Protein 1ZNW (pdb70)

CATH classification: 3.40.50.300 (+1 more: 3.30.63.10)

Secondary structure (DSSP, 8-state):
---EEEEE-STTSSHHHHHHHHHHHSTT-EE---EESSPPPTT--BTTTBEE--HHHHHHHHHTT-EEEEEEEGGGTEEEEEEHHHHHHHHHHT--EEEE--HHHHHHHHHH-TTSEEEEEE-S-HHHHHHHHHTTS-S-HHHHHHHHHHHHHHHHGGGGSSEEEE-SSHHHHHHHHHHHH-

Structure (mmCIF, N/CA/C/O backbone):
data_1ZNW
#
_entry.id   1ZNW
#
_cell.length_a   112.040
_cell.length_b   112.040
_cell.length_c   112.040
_cell.angle_alpha   90.00
_cell.angle_beta   90.00
_cell.angle_gamma   90.00
#
_symmetry.space_group_name_H-M   'I 2 3'
#
loop_
_entity.id
_entity.type
_entity.pdbx_description
1 polymer 'Guanylate kinase'
2 water water
#
loop_
_atom_site.group_PDB
_atom_site.id
_atom_site.type_symbol
_atom_site.label_atom_id
_atom_site.label_alt_id
_atom_site.label_comp_id
_atom_site.label_asym_id
_atom_site.label_entity_id
_atom_site.label_seq_id
_atom_site.pdbx_PDB_ins_code
_atom_site.Cartn_x
_atom_site.Cartn_y
_atom_site.Cartn_z
_atom_site.occupancy
_atom_site.B_iso_or_equiv
_atom_site.auth_seq_id
_atom_site.auth_comp_id
_atom_site.auth_asym_id
_atom_site.auth_atom_id
_atom_site.pdbx_PDB_model_num
ATOM 1 N N . VAL A 1 19 ? 15.651 -16.006 43.682 1.00 31.32 20 VAL A N 1
ATOM 2 C CA . VAL A 1 19 ? 15.679 -15.008 42.561 1.00 32.08 20 VAL A CA 1
ATOM 3 C C . VAL A 1 19 ? 15.940 -13.584 43.073 1.00 31.49 20 VAL A C 1
ATOM 4 O O . VAL A 1 19 ? 15.250 -13.114 43.984 1.00 31.54 20 VAL A O 1
ATOM 8 N N . GLY A 1 20 ? 16.940 -12.916 42.491 1.00 30.31 21 GLY A N 1
ATOM 9 C CA . GLY A 1 20 ? 17.302 -11.565 42.918 1.00 29.48 21 GLY A CA 1
ATOM 10 C C . GLY A 1 20 ? 16.313 -10.513 42.438 1.00 28.90 21 GLY A C 1
ATOM 11 O O . GLY A 1 20 ? 15.777 -10.610 41.329 1.00 28.92 21 GLY A O 1
ATOM 12 N N . ARG A 1 21 ? 16.046 -9.520 43.287 1.00 28.02 22 ARG A N 1
ATOM 13 C CA . ARG A 1 21 ? 15.238 -8.370 42.889 1.00 27.24 22 ARG A CA 1
ATOM 14 C C . ARG A 1 21 ? 16.055 -7.438 42.021 1.00 24.91 22 ARG A C 1
ATOM 15 O O . ARG A 1 21 ? 17.267 -7.318 42.191 1.00 23.74 22 ARG A O 1
ATOM 23 N N . VAL A 1 22 ? 15.360 -6.802 41.085 1.00 23.40 23 VAL A N 1
ATOM 24 C CA . VAL A 1 22 ? 15.925 -5.783 40.222 1.00 23.01 23 VAL A CA 1
ATOM 25 C C . VAL A 1 22 ? 15.206 -4.489 40.599 1.00 23.16 23 VAL A C 1
ATOM 26 O O . VAL A 1 22 ? 13.967 -4.418 40.586 1.00 21.77 23 VAL A O 1
ATOM 30 N N . VAL A 1 23 ? 16.022 -3.518 40.983 1.00 22.04 24 VAL A N 1
ATOM 31 C CA . VAL A 1 23 ? 15.585 -2.213 41.390 1.00 21.35 24 VAL A CA 1
ATOM 32 C C . VAL A 1 23 ? 16.193 -1.208 40.429 1.00 20.58 24 VAL A C 1
ATOM 33 O O . VAL A 1 23 ? 17.400 -1.228 40.178 1.00 21.38 24 VAL A O 1
ATOM 37 N N . VAL A 1 24 ? 15.327 -0.385 39.864 1.00 20.33 25 VAL A N 1
ATOM 38 C CA . VAL A 1 24 ? 15.693 0.745 39.005 1.00 21.66 25 VAL A CA 1
ATOM 39 C C . VAL A 1 24 ? 15.550 2.049 39.789 1.00 21.48 25 VAL A C 1
ATOM 40 O O . VAL A 1 24 ? 14.448 2.447 40.130 1.00 22.87 25 VAL A O 1
ATOM 44 N N . LEU A 1 25 ? 16.668 2.695 40.060 1.00 21.75 26 LEU A N 1
ATOM 45 C CA . LEU A 1 25 ? 16.724 3.929 40.836 1.00 21.37 26 LEU A CA 1
ATOM 46 C C . LEU A 1 25 ? 16.826 5.144 39.925 1.00 20.89 26 LEU A C 1
ATOM 47 O O . LEU A 1 25 ? 17.744 5.238 39.130 1.00 20.28 26 LEU A O 1
ATOM 52 N N . SER A 1 26 ? 15.891 6.080 40.069 1.00 19.85 27 SER A N 1
ATOM 53 C CA . SER A 1 26 ? 15.947 7.330 39.328 1.00 20.40 27 SER A CA 1
ATOM 54 C C . SER A 1 26 ? 15.393 8.451 40.196 1.00 19.89 27 SER A C 1
ATOM 55 O O . SER A 1 26 ? 15.174 8.256 41.385 1.00 20.40 27 SER A O 1
ATOM 58 N N . GLY A 1 27 ? 15.216 9.626 39.613 1.00 20.68 28 GLY A N 1
ATOM 59 C CA . GLY A 1 27 ? 14.795 10.795 40.367 1.00 21.43 28 GLY A CA 1
ATOM 60 C C . GLY A 1 27 ? 15.141 12.054 39.593 1.00 22.85 28 GLY A C 1
ATOM 61 O O . GLY A 1 27 ? 15.617 11.967 38.460 1.00 21.77 28 GLY A O 1
ATOM 62 N N . PRO A 1 28 ? 14.896 13.240 40.190 1.00 23.85 29 PRO A N 1
ATOM 63 C CA . PRO A 1 28 ? 15.257 14.488 39.525 1.00 24.84 29 PRO A CA 1
ATOM 64 C C . PRO A 1 28 ? 16.751 14.539 39.242 1.00 26.79 29 PRO A C 1
ATOM 65 O O . PRO A 1 28 ? 17.524 14.019 40.036 1.00 26.60 29 PRO A O 1
ATOM 69 N N . SER A 1 29 ? 17.158 15.131 38.118 1.00 29.08 30 SER A N 1
ATOM 70 C CA . SER A 1 29 ? 18.567 15.456 37.924 1.00 31.83 30 SER A CA 1
ATOM 71 C C . SER A 1 29 ? 18.990 16.201 39.200 1.00 33.41 30 SER A C 1
ATOM 72 O O . SER A 1 29 ? 18.377 17.207 39.565 1.00 34.30 30 SER A O 1
ATOM 75 N N . ALA A 1 30 ? 19.967 15.640 39.925 1.00 34.15 31 ALA A N 1
ATOM 76 C CA . ALA A 1 30 ? 20.620 16.298 41.066 1.00 34.74 31 ALA A CA 1
ATOM 77 C C . ALA A 1 30 ? 19.782 16.371 42.357 1.00 35.32 31 ALA A C 1
ATOM 78 O O . ALA A 1 30 ? 19.725 17.401 43.019 1.00 35.44 31 ALA A O 1
ATOM 80 N N . VAL A 1 31 ? 19.154 15.257 42.715 1.00 36.18 32 VAL A N 1
ATOM 81 C CA . VAL A 1 31 ? 18.516 15.135 44.033 1.00 36.95 32 VAL A CA 1
ATOM 82 C C . VAL A 1 31 ? 19.423 14.401 45.064 1.00 38.09 32 VAL A C 1
ATOM 83 O O . VAL A 1 31 ? 19.174 14.447 46.297 1.00 38.77 32 VAL A O 1
ATOM 87 N N . GLY A 1 32 ? 20.479 13.749 44.563 1.00 38.86 33 GLY A N 1
ATOM 88 C CA . GLY A 1 32 ? 21.469 13.088 45.438 1.00 39.51 33 GLY A CA 1
ATOM 89 C C . GLY A 1 32 ? 21.609 11.593 45.258 1.00 39.80 33 GLY A C 1
ATOM 90 O O . GLY A 1 32 ? 21.761 10.855 46.240 1.00 39.66 33 GLY A O 1
ATOM 91 N N . LYS A 1 33 ? 21.614 11.142 44.005 1.00 40.69 34 LYS A N 1
ATOM 92 C CA . LYS A 1 33 ? 21.584 9.688 43.699 1.00 40.57 34 LYS A CA 1
ATOM 93 C C . LYS A 1 33 ? 22.902 8.912 43.861 1.00 40.44 34 LYS A C 1
ATOM 94 O O . LYS A 1 33 ? 22.890 7.756 44.288 1.00 40.69 34 LYS A O 1
ATOM 100 N N . SER A 1 34 ? 24.032 9.538 43.544 1.00 39.54 35 SER A N 1
ATOM 101 C CA . SER A 1 34 ? 25.336 8.830 43.497 1.00 38.58 35 SER A CA 1
ATOM 102 C C . SER A 1 34 ? 26.001 8.475 44.858 1.00 37.39 35 SER A C 1
ATOM 103 O O . SER A 1 34 ? 26.717 7.467 44.956 1.00 37.00 35 SER A O 1
ATOM 106 N N . THR A 1 35 ? 25.805 9.313 45.879 1.00 35.63 36 THR A N 1
ATOM 107 C CA . THR A 1 35 ? 26.248 8.984 47.231 1.00 34.32 36 THR A CA 1
ATOM 108 C C . THR A 1 35 ? 25.407 7.830 47.795 1.00 32.66 36 THR A C 1
ATOM 109 O O . THR A 1 35 ? 25.922 6.968 48.495 1.00 31.75 36 THR A O 1
ATOM 113 N N . VAL A 1 36 ? 24.118 7.838 47.451 1.00 30.86 37 VAL A N 1
ATOM 114 C CA . VAL A 1 36 ? 23.171 6.787 47.792 1.00 29.51 37 VAL A CA 1
ATOM 115 C C . VAL A 1 36 ? 23.606 5.461 47.152 1.00 28.88 37 VAL A C 1
ATOM 116 O O . VAL A 1 36 ? 23.633 4.425 47.827 1.00 27.14 37 VAL A O 1
ATOM 120 N N . VAL A 1 37 ? 23.980 5.502 45.872 1.00 27.99 38 VAL A N 1
ATOM 121 C CA . VAL A 1 37 ? 24.474 4.304 45.182 1.00 27.72 38 VAL A CA 1
ATOM 122 C C . VAL A 1 37 ? 25.705 3.725 45.877 1.00 27.70 38 VAL A C 1
ATOM 123 O O . VAL A 1 37 ? 25.826 2.511 46.021 1.00 26.98 38 VAL A O 1
ATOM 127 N N . ARG A 1 38 ? 26.611 4.607 46.296 1.00 27.21 39 ARG A N 1
ATOM 128 C CA . ARG A 1 38 ? 27.824 4.187 46.939 1.00 27.59 39 ARG A CA 1
ATOM 129 C C . ARG A 1 38 ? 27.488 3.492 48.265 1.00 26.55 39 ARG A C 1
ATOM 130 O O . ARG A 1 38 ? 28.061 2.447 48.567 1.00 25.66 39 ARG A O 1
ATOM 138 N N . CYS A 1 39 ? 26.555 4.074 49.030 1.00 25.71 40 CYS A N 1
ATOM 139 C CA . CYS A 1 39 ? 26.112 3.488 50.298 1.00 25.53 40 CYS A CA 1
ATOM 140 C C . CYS A 1 39 ? 25.527 2.090 50.077 1.00 23.63 40 CYS A C 1
ATOM 141 O O . CYS A 1 39 ? 25.768 1.172 50.867 1.00 21.05 40 CYS A O 1
ATOM 144 N N . LEU A 1 40 ? 24.731 1.946 49.020 1.00 22.35 41 LEU A N 1
ATOM 145 C CA . LEU A 1 40 ? 24.079 0.677 48.747 1.00 21.91 41 LEU A CA 1
ATOM 146 C C . LEU A 1 40 ? 25.075 -0.419 48.424 1.00 22.57 41 LEU A C 1
ATOM 147 O O . LEU A 1 40 ? 24.913 -1.564 48.846 1.00 21.80 41 LEU A O 1
ATOM 152 N N . ARG A 1 41 ? 26.122 -0.053 47.686 1.00 22.91 42 ARG A N 1
ATOM 153 C CA . ARG A 1 41 ? 27.118 -1.028 47.265 1.00 23.84 42 ARG A CA 1
ATOM 154 C C . ARG A 1 41 ? 27.979 -1.452 48.443 1.00 23.61 42 ARG A C 1
ATOM 155 O O . ARG A 1 41 ? 28.485 -2.554 48.470 1.00 22.87 42 ARG A O 1
ATOM 163 N N . GLU A 1 42 ? 28.099 -0.586 49.444 1.00 24.40 43 GLU A N 1
ATOM 164 C CA . GLU A 1 42 ? 28.814 -0.943 50.660 1.00 25.15 43 GLU A CA 1
ATOM 165 C C . GLU A 1 42 ? 27.978 -1.803 51.600 1.00 24.46 43 GLU A C 1
ATOM 166 O O . GLU A 1 42 ? 28.514 -2.608 52.340 1.00 25.33 43 GLU A O 1
ATOM 172 N N . ARG A 1 43 ? 26.672 -1.605 51.597 1.00 24.03 44 ARG A N 1
ATOM 173 C CA . ARG A 1 43 ? 25.780 -2.280 52.553 1.00 23.99 44 ARG A CA 1
ATOM 174 C C . ARG A 1 43 ? 25.426 -3.737 52.110 1.00 23.05 44 ARG A C 1
ATOM 175 O O . ARG A 1 43 ? 25.230 -4.635 52.936 1.00 21.94 44 ARG A O 1
ATOM 183 N N . ILE A 1 44 ? 25.354 -3.944 50.798 1.00 22.09 45 ILE A N 1
ATOM 184 C CA . ILE A 1 44 ? 25.029 -5.251 50.205 1.00 21.80 45 ILE A CA 1
ATOM 185 C C . ILE A 1 44 ? 26.275 -5.745 49.462 1.00 21.96 45 ILE A C 1
ATOM 186 O O . ILE A 1 44 ? 26.562 -5.256 48.367 1.00 20.72 45 ILE A O 1
ATOM 191 N N . PRO A 1 45 ? 27.034 -6.688 50.076 1.00 23.07 46 PRO A N 1
ATOM 192 C CA . PRO A 1 45 ? 28.371 -7.063 49.564 1.00 23.33 46 PRO A CA 1
ATOM 193 C C . PRO A 1 45 ? 28.394 -7.585 48.117 1.00 22.93 46 PRO A C 1
ATOM 194 O O . PRO A 1 45 ? 29.342 -7.327 47.366 1.00 22.74 46 PRO A O 1
ATOM 198 N N . ASN A 1 46 ? 27.330 -8.262 47.717 1.00 22.21 47 ASN A N 1
ATOM 199 C CA . ASN A 1 46 ? 27.256 -8.801 46.379 1.00 21.65 47 ASN A CA 1
ATOM 200 C C . ASN A 1 46 ? 26.233 -8.122 45.477 1.00 20.87 47 ASN A C 1
ATOM 201 O O . ASN A 1 46 ? 25.791 -8.722 44.502 1.00 21.52 47 ASN A O 1
ATOM 206 N N . LEU A 1 47 ? 25.862 -6.873 45.773 1.00 19.69 48 LEU A N 1
ATOM 207 C CA . LEU A 1 47 ? 24.949 -6.125 44.909 1.00 19.28 48 LEU A CA 1
ATOM 208 C C . LEU A 1 47 ? 25.568 -6.010 43.526 1.00 19.55 48 LEU A C 1
ATOM 209 O O . LEU A 1 47 ? 26.732 -5.618 43.419 1.00 19.44 48 LEU A O 1
ATOM 214 N N . HIS A 1 48 ? 24.833 -6.403 42.486 1.00 19.64 49 HIS A N 1
ATOM 215 C CA . HIS A 1 48 ? 25.293 -6.193 41.132 1.00 19.42 49 HIS A CA 1
ATOM 216 C C . HIS A 1 48 ? 24.750 -4.862 40.600 1.00 20.09 49 HIS A C 1
ATOM 217 O O . HIS A 1 48 ? 23.557 -4.725 40.356 1.00 19.67 49 HIS A O 1
ATOM 224 N N . PHE A 1 49 ? 25.658 -3.910 40.411 1.00 21.08 50 PHE A N 1
ATOM 225 C CA . PHE A 1 49 ? 25.349 -2.633 39.836 1.00 22.29 50 PHE A CA 1
ATOM 226 C C . PHE A 1 49 ? 25.451 -2.826 38.333 1.00 21.78 50 PHE A C 1
ATOM 227 O O . PHE A 1 49 ? 26.495 -3.212 37.814 1.00 21.70 50 PHE A O 1
ATOM 235 N N . SER A 1 50 ? 24.335 -2.630 37.654 1.00 21.41 51 SER A N 1
ATOM 236 C CA . SER A 1 50 ? 24.256 -2.808 36.204 1.00 22.23 51 SER A CA 1
ATOM 237 C C . SER A 1 50 ? 25.380 -2.036 35.498 1.00 22.01 51 SER A C 1
ATOM 238 O O . SER A 1 50 ? 25.597 -0.879 35.786 1.00 22.21 51 SER A O 1
ATOM 241 N N . VAL A 1 51 ? 26.080 -2.714 34.597 1.00 22.39 52 VAL A N 1
ATOM 242 C CA . VAL A 1 51 ? 27.190 -2.161 33.849 1.00 23.45 52 VAL A CA 1
ATOM 243 C C . VAL A 1 51 ? 26.644 -1.846 32.440 1.00 24.15 52 VAL A C 1
ATOM 244 O O . VAL A 1 51 ? 26.340 -2.756 31.655 1.00 23.67 52 VAL A O 1
ATOM 248 N N . SER A 1 52 ? 26.477 -0.558 32.158 1.00 23.92 53 SER A N 1
ATOM 249 C CA . SER A 1 52 ? 25.981 -0.082 30.865 1.00 24.74 53 SER A CA 1
ATOM 250 C C . SER A 1 52 ? 26.880 -0.413 29.671 1.00 25.11 53 SER A C 1
ATOM 251 O O . SER A 1 52 ? 28.114 -0.355 29.780 1.00 25.28 53 SER A O 1
ATOM 254 N N . ALA A 1 53 ? 26.256 -0.761 28.542 1.00 24.11 54 ALA A N 1
ATOM 255 C CA . ALA A 1 53 ? 26.936 -0.762 27.250 1.00 24.22 54 ALA A CA 1
ATOM 256 C C . ALA A 1 53 ? 27.105 0.676 26.788 1.00 23.71 54 ALA A C 1
ATOM 257 O O . ALA A 1 53 ? 26.270 1.516 27.048 1.00 23.12 54 ALA A O 1
ATOM 259 N N . THR A 1 54 ? 28.216 0.948 26.118 1.00 23.52 55 THR A N 1
ATOM 260 C CA . THR A 1 54 ? 28.426 2.239 25.524 1.00 23.21 55 THR A CA 1
ATOM 261 C C . THR A 1 54 ? 29.209 2.093 24.219 1.00 22.02 55 THR A C 1
ATOM 262 O O . THR A 1 54 ? 29.931 1.122 24.031 1.00 22.03 55 THR A O 1
ATOM 266 N N . THR A 1 55 ? 29.038 3.042 23.308 1.00 22.07 56 THR A N 1
ATOM 267 C CA . THR A 1 55 ? 29.796 3.004 22.068 1.00 21.79 56 THR A CA 1
ATOM 268 C C . THR A 1 55 ? 30.930 4.018 22.087 1.00 21.25 56 THR A C 1
ATOM 269 O O . THR A 1 55 ? 31.632 4.139 21.106 1.00 20.33 56 THR A O 1
ATOM 273 N N . ARG A 1 56 ? 31.107 4.755 23.180 1.00 20.86 57 ARG A N 1
ATOM 274 C CA . ARG A 1 56 ? 32.282 5.626 23.261 1.00 22.41 57 ARG A CA 1
ATOM 275 C C . ARG A 1 56 ? 33.513 4.739 23.518 1.00 22.03 57 ARG A C 1
ATOM 276 O O . ARG A 1 56 ? 33.354 3.567 23.878 1.00 21.79 57 ARG A O 1
ATOM 284 N N . ALA A 1 57 ? 34.719 5.280 23.296 1.00 21.73 58 ALA A N 1
ATOM 285 C CA . ALA A 1 57 ? 35.967 4.554 23.599 1.00 21.32 58 ALA A CA 1
ATOM 286 C C . ALA A 1 57 ? 36.260 4.578 25.098 1.00 21.41 58 ALA A C 1
ATOM 287 O O . ALA A 1 57 ? 35.831 5.502 25.789 1.00 20.81 58 ALA A O 1
ATOM 289 N N . PRO A 1 58 ? 36.965 3.545 25.627 1.00 22.31 59 PRO A N 1
ATOM 290 C CA . PRO A 1 58 ? 37.349 3.603 27.039 1.00 22.49 59 PRO A CA 1
ATOM 291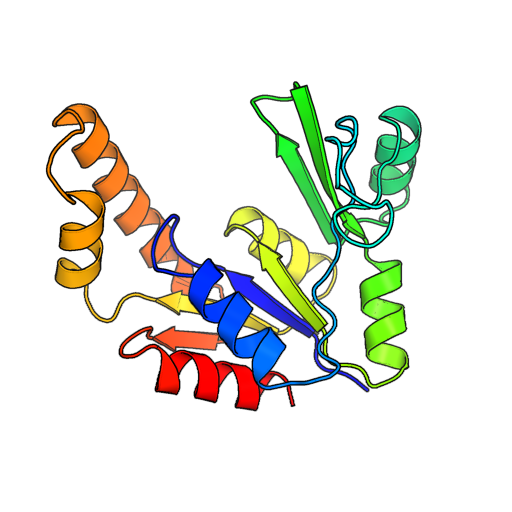 C C . PRO A 1 58 ? 38.336 4.713 27.383 1.00 23.29 59 PRO A C 1
ATOM 292 O O . PRO A 1 58 ? 39.219 5.050 26.582 1.00 22.49 59 PRO A O 1
ATOM 296 N N . ARG A 1 59 ? 38.144 5.305 28.561 1.00 22.98 60 ARG A N 1
ATOM 297 C CA . ARG A 1 59 ? 39.156 6.161 29.165 1.00 23.67 60 ARG A CA 1
ATOM 298 C C . ARG A 1 59 ? 40.207 5.234 29.835 1.00 23.35 60 ARG A C 1
ATOM 299 O O . ARG A 1 59 ? 39.886 4.114 30.238 1.00 23.12 60 ARG A O 1
ATOM 307 N N . PRO A 1 60 ? 41.469 5.677 29.920 1.00 22.89 61 PRO A N 1
ATOM 308 C CA . PRO A 1 60 ? 42.442 4.938 30.730 1.00 23.19 61 PRO A CA 1
ATOM 309 C C . PRO A 1 60 ? 41.947 4.680 32.152 1.00 23.78 61 PRO A C 1
ATOM 310 O O . PRO A 1 60 ? 41.340 5.558 32.768 1.00 24.24 61 PRO A O 1
ATOM 314 N N . GLY A 1 61 ? 42.178 3.474 32.659 1.00 23.61 62 GLY A N 1
ATOM 315 C CA . GLY A 1 61 ? 41.611 3.095 33.954 1.00 24.32 62 GLY A CA 1
ATOM 316 C C . GLY A 1 61 ? 40.230 2.446 33.920 1.00 24.41 62 GLY A C 1
ATOM 317 O O . GLY A 1 61 ? 39.815 1.846 34.909 1.00 24.49 62 GLY A O 1
ATOM 318 N N . GLU A 1 62 ? 39.494 2.574 32.815 1.00 23.73 63 GLU A N 1
ATOM 319 C CA . GLU A 1 62 ? 38.205 1.898 32.712 1.00 23.82 63 GLU A CA 1
ATOM 320 C C . GLU A 1 62 ? 38.468 0.472 32.249 1.00 23.85 63 GLU A C 1
ATOM 321 O O . GLU A 1 62 ? 39.402 0.207 31.468 1.00 22.87 63 GLU A O 1
ATOM 327 N N . VAL A 1 63 ? 37.684 -0.452 32.792 1.00 22.40 64 VAL A N 1
ATOM 328 C CA . VAL A 1 63 ? 37.862 -1.852 32.518 1.00 22.45 64 VAL A CA 1
ATOM 329 C C . VAL A 1 63 ? 36.568 -2.344 31.871 1.00 23.02 64 VAL A C 1
ATOM 330 O O . VAL A 1 63 ? 35.464 -2.099 32.397 1.00 23.02 64 VAL A O 1
ATOM 334 N N . ASP A 1 64 ? 36.708 -2.969 30.701 1.00 23.03 65 ASP A N 1
ATOM 335 C CA . ASP A 1 64 ? 35.578 -3.546 29.964 1.00 23.61 65 ASP A CA 1
ATOM 336 C C . ASP A 1 64 ? 34.888 -4.628 30.820 1.00 22.90 65 ASP A C 1
ATOM 337 O O . ASP A 1 64 ? 35.539 -5.545 31.310 1.00 21.97 65 ASP A O 1
ATOM 342 N N . GLY A 1 65 ? 33.577 -4.494 31.015 1.00 22.59 66 GLY A N 1
ATOM 343 C CA . GLY A 1 65 ? 32.818 -5.439 31.831 1.00 22.88 66 GLY A CA 1
ATOM 344 C C . GLY A 1 65 ? 32.652 -4.986 33.269 1.00 22.30 66 GLY A C 1
ATOM 345 O O . GLY A 1 65 ? 31.878 -5.573 34.010 1.00 22.38 66 GLY A O 1
ATOM 346 N N . VAL A 1 66 ? 33.332 -3.903 33.638 1.00 21.87 67 VAL A N 1
ATOM 347 C CA . VAL A 1 66 ? 33.322 -3.379 35.012 1.00 22.29 67 VAL A CA 1
ATOM 348 C C . VAL A 1 66 ? 32.785 -1.960 34.992 1.00 22.59 67 VAL A C 1
ATOM 349 O O . VAL A 1 66 ? 31.742 -1.671 35.588 1.00 22.65 67 VAL A O 1
ATOM 353 N N . ASP A 1 67 ? 33.456 -1.073 34.248 1.00 22.09 68 ASP A N 1
ATOM 354 C CA . ASP A 1 67 ? 32.986 0.289 34.126 1.00 22.25 68 ASP A CA 1
ATOM 355 C C . ASP A 1 67 ? 31.884 0.396 33.078 1.00 21.72 68 ASP A C 1
ATOM 356 O O . ASP A 1 67 ? 30.844 0.982 33.337 1.00 21.72 68 ASP A O 1
ATOM 361 N N . TYR A 1 68 ? 32.125 -0.167 31.901 1.00 21.55 69 TYR A N 1
ATOM 362 C CA . TYR A 1 68 ? 31.133 -0.234 30.834 1.00 22.10 69 TYR A CA 1
ATOM 363 C C . TYR A 1 68 ? 31.373 -1.521 30.060 1.00 22.02 69 TYR A C 1
ATOM 364 O O . TYR A 1 68 ? 32.423 -2.156 30.205 1.00 21.21 69 TYR A O 1
ATOM 373 N N . HIS A 1 69 ? 30.388 -1.925 29.262 1.00 21.19 70 HIS A N 1
ATOM 374 C CA . HIS A 1 69 ? 30.667 -2.870 28.192 1.00 21.72 70 HIS A CA 1
ATOM 375 C C . HIS A 1 69 ? 30.917 -2.012 26.955 1.00 21.63 70 HIS A C 1
ATOM 376 O O . HIS A 1 69 ? 30.011 -1.369 26.459 1.00 21.24 70 HIS A O 1
ATOM 383 N N . PHE A 1 70 ? 32.157 -1.996 26.489 1.00 22.18 71 PHE A N 1
ATOM 384 C CA . PHE A 1 70 ? 32.546 -1.207 25.337 1.00 23.50 71 PHE A CA 1
ATOM 385 C C . PHE A 1 70 ? 32.266 -1.948 24.024 1.00 24.33 71 PHE A C 1
ATOM 386 O O . PHE A 1 70 ? 32.941 -2.929 23.670 1.00 24.55 71 PHE A O 1
ATOM 394 N N . ILE A 1 71 ? 31.252 -1.479 23.309 1.00 24.66 72 ILE A N 1
ATOM 395 C CA . ILE A 1 71 ? 30.937 -2.082 22.025 1.00 25.94 72 ILE A CA 1
ATOM 396 C C . ILE A 1 71 ? 30.984 -1.057 20.874 1.00 25.50 72 ILE A C 1
ATOM 397 O O . ILE A 1 71 ? 31.007 0.148 21.087 1.00 24.98 72 ILE A O 1
ATOM 402 N N . ASP A 1 72 ? 31.047 -1.537 19.650 1.00 25.84 73 ASP A N 1
ATOM 403 C CA . ASP A 1 72 ? 31.129 -0.619 18.527 1.00 25.90 73 ASP A CA 1
ATOM 404 C C . ASP A 1 72 ? 29.707 -0.257 18.075 1.00 25.45 73 ASP A C 1
ATOM 405 O O . ASP A 1 72 ? 28.751 -0.990 18.406 1.00 24.36 73 ASP A O 1
ATOM 410 N N . PRO A 1 73 ? 29.548 0.891 17.374 1.00 25.15 74 PRO A N 1
ATOM 411 C CA . PRO A 1 73 ? 28.223 1.376 16.965 1.00 24.97 74 PRO A CA 1
ATOM 412 C C . PRO A 1 73 ? 27.374 0.370 16.171 1.00 24.87 74 PRO A C 1
ATOM 413 O O . PRO A 1 73 ? 26.160 0.333 16.347 1.00 24.04 74 PRO A O 1
ATOM 417 N N . THR A 1 74 ? 28.010 -0.415 15.296 1.00 25.10 75 THR A N 1
ATOM 418 C CA . THR A 1 74 ? 27.295 -1.410 14.489 1.00 25.06 75 THR A CA 1
ATOM 419 C C . THR A 1 74 ? 26.700 -2.504 15.388 1.00 24.85 75 THR A C 1
ATOM 420 O O . THR A 1 74 ? 25.514 -2.831 15.269 1.00 24.36 75 THR A O 1
ATOM 424 N N . ARG A 1 75 ? 27.518 -3.046 16.292 1.00 24.33 76 ARG A N 1
ATOM 425 C CA . ARG A 1 75 ? 27.060 -4.054 17.248 1.00 24.38 76 ARG A CA 1
ATOM 426 C C . ARG A 1 75 ? 25.974 -3.493 18.160 1.00 23.67 76 ARG A C 1
ATOM 427 O O . ARG A 1 75 ? 25.031 -4.206 18.487 1.00 23.58 76 ARG A O 1
ATOM 435 N N . PHE A 1 76 ? 26.103 -2.223 18.557 1.00 22.20 77 PHE A N 1
ATOM 436 C CA . PHE A 1 76 ? 25.095 -1.565 19.415 1.00 21.84 77 PHE A CA 1
ATOM 437 C C . PHE A 1 76 ? 23.759 -1.487 18.673 1.00 21.10 77 PHE A C 1
ATOM 438 O O . PHE A 1 76 ? 22.718 -1.740 19.259 1.00 19.45 77 PHE A O 1
ATOM 446 N N . GLN A 1 77 ? 23.809 -1.156 17.374 1.00 21.30 78 GLN A N 1
ATOM 447 C CA . GLN A 1 77 ? 22.604 -1.166 16.538 1.00 22.09 78 GLN A CA 1
ATOM 448 C C . GLN A 1 77 ? 22.001 -2.567 16.421 1.00 22.18 78 GLN A C 1
ATOM 449 O O . GLN A 1 77 ? 20.778 -2.708 16.511 1.00 22.43 78 GLN A O 1
ATOM 455 N N . GLN A 1 78 ? 22.841 -3.592 16.246 1.00 22.26 79 GLN A N 1
ATOM 456 C CA . GLN A 1 78 ? 22.335 -4.975 16.275 1.00 23.59 79 GLN A CA 1
ATOM 457 C C . GLN A 1 78 ? 21.566 -5.226 17.575 1.00 22.75 79 GLN A C 1
ATOM 458 O O . GLN A 1 78 ? 20.465 -5.737 17.552 1.00 22.97 79 GLN A O 1
ATOM 464 N N . LEU A 1 79 ? 22.138 -4.835 18.707 1.00 23.68 80 LEU A N 1
ATOM 465 C CA . LEU A 1 79 ? 21.481 -5.062 20.007 1.00 23.71 80 LEU A CA 1
ATOM 466 C C . LEU A 1 79 ? 20.123 -4.343 20.136 1.00 23.25 80 LEU A C 1
ATOM 467 O O . LEU A 1 79 ? 19.152 -4.928 20.612 1.00 22.80 80 LEU A O 1
ATOM 472 N N . ILE A 1 80 ? 20.052 -3.091 19.689 1.00 23.39 81 ILE A N 1
ATOM 473 C CA . ILE A 1 80 ? 18.764 -2.367 19.624 1.00 23.45 81 ILE A CA 1
ATOM 474 C C . ILE A 1 80 ? 17.719 -3.197 18.864 1.00 23.76 81 ILE A C 1
ATOM 475 O O . ILE A 1 80 ? 16.622 -3.440 19.381 1.00 23.40 81 ILE A O 1
ATOM 480 N N . ASP A 1 81 ? 18.087 -3.632 17.658 1.00 23.57 82 ASP A N 1
ATOM 481 C CA . ASP A 1 81 ? 17.190 -4.322 16.746 1.00 24.35 82 ASP A CA 1
ATOM 482 C C . ASP A 1 81 ? 16.760 -5.692 17.260 1.00 24.03 82 ASP A C 1
ATOM 483 O O . ASP A 1 81 ? 15.659 -6.126 16.968 1.00 23.57 82 ASP A O 1
ATOM 488 N N . GLN A 1 82 ? 17.616 -6.359 18.043 1.00 23.84 83 GLN A N 1
ATOM 489 C CA . GLN A 1 82 ? 17.271 -7.674 18.608 1.00 23.86 83 GLN A CA 1
ATOM 490 C C . GLN A 1 82 ? 16.534 -7.615 19.946 1.00 23.14 83 GLN A C 1
ATOM 491 O O . GLN A 1 82 ? 16.255 -8.658 20.561 1.00 22.71 83 GLN A O 1
ATOM 497 N N . GLY A 1 83 ? 16.212 -6.401 20.378 1.00 22.21 84 GLY A N 1
ATOM 498 C CA . GLY A 1 83 ? 15.585 -6.165 21.675 1.00 22.17 84 GLY A CA 1
ATOM 499 C C . GLY A 1 83 ? 16.427 -6.572 22.884 1.00 21.17 84 GLY A C 1
ATOM 500 O O . GLY A 1 83 ? 15.888 -7.082 23.863 1.00 20.57 84 GLY A O 1
ATOM 501 N N . GLU A 1 84 ? 17.744 -6.360 22.817 1.00 20.95 85 GLU A N 1
ATOM 502 C CA . GLU A 1 84 ? 18.641 -6.794 23.889 1.00 20.74 85 GLU A CA 1
ATOM 503 C C . GLU A 1 84 ? 18.987 -5.680 24.889 1.00 20.45 85 GLU A C 1
ATOM 504 O O . GLU A 1 84 ? 19.756 -5.893 25.824 1.00 19.11 85 GLU A O 1
ATOM 510 N N . LEU A 1 85 ? 18.414 -4.500 24.685 1.00 20.58 86 LEU A N 1
ATOM 511 C CA . LEU A 1 85 ? 18.630 -3.381 25.582 1.00 20.96 86 LEU A CA 1
ATOM 512 C C . LEU A 1 85 ? 17.332 -3.126 26.340 1.00 20.94 86 LEU A C 1
ATOM 513 O O . LEU A 1 85 ? 16.281 -3.033 25.723 1.00 20.50 86 LEU A O 1
ATOM 518 N N . LEU A 1 86 ? 17.409 -2.965 27.656 1.00 20.45 87 LEU A N 1
ATOM 519 C CA . LEU A 1 86 ? 16.226 -2.562 28.434 1.00 20.91 87 LEU A CA 1
ATOM 520 C C . LEU A 1 86 ? 15.890 -1.096 28.158 1.00 21.56 87 LEU A C 1
ATOM 521 O O . LEU A 1 86 ? 14.718 -0.718 28.131 1.00 20.47 87 LEU A O 1
ATOM 526 N N . GLU A 1 87 ? 16.943 -0.289 27.955 1.00 20.27 88 GLU A N 1
ATOM 527 C CA . GLU A 1 87 ? 16.821 1.116 27.585 1.00 20.66 88 GLU A CA 1
ATOM 528 C C . GLU A 1 87 ? 18.121 1.533 26.957 1.00 20.12 88 GLU A C 1
ATOM 529 O O . GLU A 1 87 ? 19.173 0.959 27.258 1.00 19.80 88 GLU A O 1
ATOM 535 N N . TRP A 1 88 ? 18.060 2.556 26.117 1.00 20.66 89 TRP A N 1
ATOM 536 C CA . TRP A 1 88 ? 19.267 3.175 25.548 1.00 20.63 89 TRP A CA 1
ATOM 537 C C . TRP A 1 88 ? 18.963 4.645 25.209 1.00 21.35 89 TRP A C 1
ATOM 538 O O . TRP A 1 88 ? 17.787 5.031 25.105 1.00 20.54 89 TRP A O 1
ATOM 549 N N . ALA A 1 89 ? 20.016 5.449 25.059 1.00 20.96 90 ALA A N 1
ATOM 550 C CA . ALA A 1 89 ? 19.862 6.848 24.701 1.00 22.46 90 ALA A CA 1
ATOM 551 C C . ALA A 1 89 ? 21.040 7.296 23.848 1.00 22.29 90 ALA A C 1
ATOM 552 O O . ALA A 1 89 ? 22.112 6.708 23.939 1.00 22.66 90 ALA A O 1
ATOM 554 N N . GLU A 1 90 ? 20.834 8.344 23.051 1.00 22.75 91 GLU A N 1
ATOM 555 C CA . GLU A 1 90 ? 21.923 9.072 22.398 1.00 22.81 91 GLU A CA 1
ATOM 556 C C . GLU A 1 90 ? 22.540 9.980 23.460 1.00 23.09 91 GLU A C 1
ATOM 557 O O . GLU A 1 90 ? 21.827 10.580 24.288 1.00 22.92 91 GLU A O 1
ATOM 563 N N . ILE A 1 91 ? 23.863 10.070 23.429 1.00 22.50 92 ILE A N 1
ATOM 564 C CA . ILE A 1 91 ? 24.611 10.835 24.384 1.00 22.94 92 ILE A CA 1
ATOM 565 C C . ILE A 1 91 ? 25.283 11.996 23.648 1.00 23.72 92 ILE A C 1
ATOM 566 O O . ILE A 1 91 ? 25.733 11.837 22.504 1.00 22.20 92 ILE A O 1
ATOM 571 N N . HIS A 1 92 ? 25.300 13.160 24.304 1.00 25.20 93 HIS A N 1
ATOM 572 C CA . HIS A 1 92 ? 25.844 14.398 23.745 1.00 26.86 93 HIS A CA 1
ATOM 573 C C . HIS A 1 92 ? 25.329 14.596 22.332 1.00 27.17 93 HIS A C 1
ATOM 574 O O . HIS A 1 92 ? 26.112 14.792 21.391 1.00 26.92 93 HIS A O 1
ATOM 581 N N . GLY A 1 93 ? 24.005 14.515 22.193 1.00 27.46 94 GLY A N 1
ATOM 582 C CA . GLY A 1 93 ? 23.323 14.770 20.916 1.00 27.36 94 GLY A CA 1
ATOM 583 C C . GLY A 1 93 ? 23.656 13.755 19.832 1.00 27.56 94 GLY A C 1
ATOM 584 O O . GLY A 1 93 ? 23.586 14.074 18.654 1.00 28.53 94 GLY A O 1
ATOM 585 N N . GLY A 1 94 ? 24.044 12.541 20.222 1.00 26.94 95 GLY A N 1
ATOM 586 C CA . GLY A 1 94 ? 24.326 11.483 19.253 1.00 26.82 95 GLY A CA 1
ATOM 587 C C . GLY A 1 94 ? 25.795 11.214 18.940 1.00 26.24 95 GLY A C 1
ATOM 588 O O . GLY A 1 94 ? 26.098 10.443 18.025 1.00 27.44 95 GLY A O 1
ATOM 589 N N . LEU A 1 95 ? 26.705 11.852 19.674 1.00 24.98 96 LEU A N 1
ATOM 590 C CA . LEU A 1 95 ? 28.149 11.523 19.616 1.00 24.05 96 LEU A CA 1
ATOM 591 C C . LEU A 1 95 ? 28.359 10.002 19.735 1.00 23.19 96 LEU A C 1
ATOM 592 O O . LEU A 1 95 ? 29.108 9.383 18.961 1.00 22.07 96 LEU A O 1
ATOM 597 N N . HIS A 1 96 ? 27.660 9.414 20.707 1.00 21.33 97 HIS A N 1
ATOM 598 C CA . HIS A 1 96 ? 27.652 7.982 20.887 1.00 20.95 97 HIS A CA 1
ATOM 599 C C . HIS A 1 96 ? 26.363 7.580 21.611 1.00 20.70 97 HIS A C 1
ATOM 600 O O . HIS A 1 96 ? 25.466 8.397 21.818 1.00 20.85 97 HIS A O 1
ATOM 607 N N . ARG A 1 97 ? 26.283 6.312 21.972 1.00 20.79 98 ARG A N 1
ATOM 608 C CA . ARG A 1 97 ? 25.091 5.756 22.606 1.00 21.18 98 ARG A CA 1
ATOM 609 C C . ARG A 1 97 ? 25.483 4.989 23.854 1.00 20.79 98 ARG A C 1
ATOM 610 O O . ARG A 1 97 ? 26.592 4.450 23.925 1.00 20.38 98 ARG A O 1
ATOM 618 N N . SER A 1 98 ? 24.566 4.934 24.822 1.00 21.30 99 SER A N 1
ATOM 619 C CA . SER A 1 98 ? 24.720 4.108 26.033 1.00 22.12 99 SER A CA 1
ATOM 620 C C . SER A 1 98 ? 23.385 3.511 26.410 1.00 21.65 99 SER A C 1
ATOM 621 O O . SER A 1 98 ? 22.349 4.094 26.127 1.00 20.31 99 SER A O 1
ATOM 624 N N . GLY A 1 99 ? 23.411 2.375 27.103 1.00 22.08 100 GLY A N 1
ATOM 625 C CA . GLY A 1 99 ? 22.189 1.772 27.582 1.00 22.44 100 GLY A CA 1
ATOM 626 C C . GLY A 1 99 ? 22.433 0.546 28.447 1.00 22.52 100 GLY A C 1
ATOM 627 O O . GLY A 1 99 ? 23.575 0.154 28.703 1.00 22.76 100 GLY A O 1
ATOM 628 N N . THR A 1 100 ? 21.339 -0.052 28.873 1.00 21.94 101 THR A N 1
ATOM 629 C CA . THR A 1 100 ? 21.337 -1.192 29.800 1.00 21.35 101 THR A CA 1
ATOM 630 C C . THR A 1 100 ? 21.045 -2.470 29.025 1.00 21.21 101 THR A C 1
ATOM 631 O O . THR A 1 100 ? 20.025 -2.583 28.357 1.00 21.09 101 THR A O 1
ATOM 635 N N . LEU A 1 101 ? 21.964 -3.422 29.131 1.00 20.74 102 LEU A N 1
ATOM 636 C CA . LEU A 1 101 ? 21.812 -4.746 28.548 1.00 20.32 102 LEU A CA 1
ATOM 637 C C . LEU A 1 101 ? 20.872 -5.605 29.394 1.00 19.78 102 LEU A C 1
ATOM 638 O O . LEU A 1 101 ? 21.001 -5.699 30.620 1.00 18.77 102 LEU A O 1
ATOM 643 N N . ALA A 1 102 ? 19.939 -6.239 28.717 1.00 19.22 103 ALA A N 1
ATOM 644 C CA . ALA A 1 102 ? 18.959 -7.115 29.354 1.00 19.28 103 ALA A CA 1
ATOM 645 C C . ALA A 1 102 ? 19.592 -8.364 29.929 1.00 19.06 103 ALA A C 1
ATOM 646 O O . ALA A 1 102 ? 19.284 -8.738 31.046 1.00 18.90 103 ALA A O 1
ATOM 648 N N . GLN A 1 103 ? 20.454 -9.021 29.153 1.00 20.19 104 GLN A N 1
ATOM 649 C CA . GLN A 1 103 ? 20.910 -10.372 29.512 1.00 21.40 104 GLN A CA 1
ATOM 650 C C . GLN A 1 103 ? 21.691 -10.468 30.846 1.00 20.82 104 GLN A C 1
ATOM 651 O O . GLN A 1 103 ? 21.393 -11.344 31.647 1.00 20.71 104 GLN A O 1
ATOM 657 N N . PRO A 1 104 ? 22.659 -9.553 31.108 1.00 20.50 105 PRO A N 1
ATOM 658 C CA . PRO A 1 104 ? 23.329 -9.619 32.429 1.00 20.25 105 PRO A CA 1
ATOM 659 C C . PRO A 1 104 ? 22.406 -9.348 33.615 1.00 19.58 105 PRO A C 1
ATOM 660 O O . PRO A 1 104 ? 22.570 -9.939 34.679 1.00 20.47 105 PRO A O 1
ATOM 664 N N . VAL A 1 105 ? 21.436 -8.470 33.444 1.00 19.50 106 VAL A N 1
ATOM 665 C CA . VAL A 1 105 ? 20.467 -8.202 34.499 1.00 19.35 106 VAL A CA 1
ATOM 666 C C . VAL A 1 105 ? 19.682 -9.468 34.782 1.00 19.29 106 VAL A C 1
ATOM 667 O O . VAL A 1 105 ? 19.554 -9.901 35.933 1.00 19.61 106 VAL A O 1
ATOM 671 N N . ARG A 1 106 ? 19.176 -10.080 33.722 1.00 19.14 107 ARG A N 1
ATOM 672 C CA . ARG A 1 106 ? 18.380 -11.283 33.868 1.00 19.73 107 ARG A CA 1
ATOM 673 C C . ARG A 1 106 ? 19.192 -12.428 34.453 1.00 19.09 107 ARG A C 1
ATOM 674 O O . ARG A 1 106 ? 18.702 -13.145 35.330 1.00 18.64 107 ARG A O 1
ATOM 682 N N . ALA A 1 107 ? 20.439 -12.579 33.990 1.00 18.04 108 ALA A N 1
ATOM 683 C CA . ALA A 1 107 ? 21.293 -13.674 34.457 1.00 17.32 108 ALA A CA 1
ATOM 684 C C . ALA A 1 107 ? 21.655 -13.490 35.936 1.00 17.61 108 ALA A C 1
ATOM 685 O O . ALA A 1 107 ? 21.570 -14.447 36.699 1.00 16.81 108 ALA A O 1
ATOM 687 N N . ALA A 1 108 ? 22.078 -12.267 36.324 1.00 17.46 109 ALA A N 1
ATOM 688 C CA . ALA A 1 108 ? 22.306 -11.934 37.747 1.00 17.25 109 ALA A CA 1
ATOM 689 C C . ALA A 1 108 ? 21.083 -12.269 38.5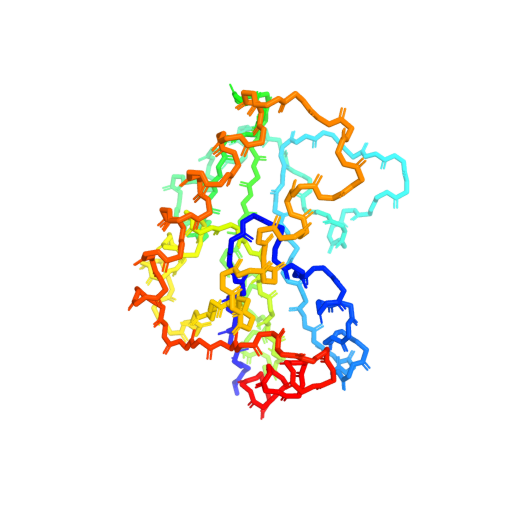98 1.00 17.48 109 ALA A C 1
ATOM 690 O O . ALA A 1 108 ? 21.186 -13.002 39.588 1.00 17.57 109 ALA A O 1
ATOM 692 N N . ALA A 1 109 ? 19.926 -11.724 38.232 1.00 17.74 110 ALA A N 1
ATOM 693 C CA . ALA A 1 109 ? 18.671 -12.088 38.960 1.00 18.48 110 ALA A CA 1
ATOM 694 C C . ALA A 1 109 ? 18.377 -13.591 39.060 1.00 18.12 110 ALA A C 1
ATOM 695 O O . ALA A 1 109 ? 17.965 -14.043 40.117 1.00 19.02 110 ALA A O 1
ATOM 697 N N . ALA A 1 110 ? 18.596 -14.365 37.991 1.00 17.94 111 ALA A N 1
ATOM 698 C CA . ALA A 1 110 ? 18.356 -15.819 38.032 1.00 18.88 111 ALA A CA 1
ATOM 699 C C . ALA A 1 110 ? 19.366 -16.526 38.936 1.00 18.86 111 ALA A C 1
ATOM 700 O O . ALA A 1 110 ? 19.117 -17.619 39.420 1.00 17.91 111 ALA A O 1
ATOM 702 N N . THR A 1 111 ? 20.513 -15.883 39.158 1.00 19.27 112 THR A N 1
ATOM 703 C CA . THR A 1 111 ? 21.526 -16.445 40.043 1.00 19.62 112 THR A CA 1
ATOM 704 C C . THR A 1 111 ? 21.203 -16.140 41.528 1.00 20.49 112 THR A C 1
ATOM 705 O O . THR A 1 111 ? 21.801 -16.713 42.435 1.00 21.44 112 THR A O 1
ATOM 709 N N . GLY A 1 112 ?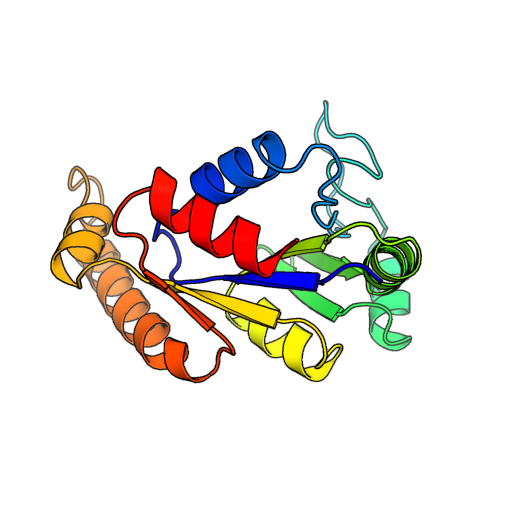 20.237 -15.270 41.774 1.00 20.68 113 GLY A N 1
ATOM 710 C CA . GLY A 1 112 ? 19.884 -14.908 43.158 1.00 21.71 113 GLY A CA 1
ATOM 711 C C . GLY A 1 112 ? 20.626 -13.656 43.632 1.00 21.94 113 GLY A C 1
ATOM 712 O O . GLY A 1 112 ? 20.523 -13.265 44.792 1.00 22.79 113 GLY A O 1
ATOM 713 N N . VAL A 1 113 ? 21.358 -13.009 42.742 1.00 21.84 114 VAL A N 1
ATOM 714 C CA . VAL A 1 113 ? 22.050 -11.770 43.121 1.00 23.00 114 VAL A CA 1
ATOM 715 C C . VAL A 1 113 ? 21.156 -10.543 42.858 1.00 22.41 114 VAL A C 1
ATOM 716 O O . VAL A 1 113 ? 20.530 -10.459 41.816 1.00 23.29 114 VAL A O 1
ATOM 720 N N . PRO A 1 114 ? 21.067 -9.628 43.831 1.00 22.35 115 PRO A N 1
ATOM 721 C CA . PRO A 1 114 ? 20.239 -8.428 43.624 1.00 22.31 115 PRO A CA 1
ATOM 722 C C . PRO A 1 114 ? 20.884 -7.504 42.598 1.00 20.68 115 PRO A C 1
ATOM 723 O O . PRO A 1 114 ? 22.098 -7.412 42.541 1.00 20.86 115 PRO A O 1
ATOM 727 N N . VAL A 1 115 ? 20.060 -6.832 41.806 1.00 20.55 116 VAL A N 1
ATOM 728 C CA . VAL A 1 115 ? 20.538 -5.903 40.786 1.00 19.42 116 VAL A CA 1
ATOM 729 C C . VAL A 1 115 ? 19.999 -4.477 41.024 1.00 19.26 116 VAL A C 1
ATOM 730 O O . VAL A 1 115 ? 18.806 -4.276 41.266 1.00 19.79 116 VAL A O 1
ATOM 734 N N . LEU A 1 116 ? 20.897 -3.507 40.927 1.00 19.35 117 LEU A N 1
ATOM 735 C CA . LEU A 1 116 ? 20.537 -2.091 40.930 1.00 19.73 117 LEU A CA 1
ATOM 736 C C . LEU A 1 116 ? 20.896 -1.474 39.572 1.00 19.67 117 LEU A C 1
ATOM 737 O O . LEU A 1 116 ? 22.015 -1.604 39.090 1.00 19.65 117 LEU A O 1
ATOM 742 N N . ILE A 1 117 ? 19.933 -0.792 38.972 1.00 20.16 118 ILE A N 1
ATOM 743 C CA . ILE A 1 117 ? 20.170 -0.021 37.753 1.00 20.12 118 ILE A CA 1
ATOM 744 C C . ILE A 1 117 ? 19.888 1.438 38.085 1.00 20.73 118 ILE A C 1
ATOM 745 O O . ILE A 1 117 ? 18.822 1.768 38.584 1.00 21.13 118 ILE A O 1
ATOM 750 N N . GLU A 1 118 ? 20.840 2.306 37.817 1.00 20.28 119 GLU A N 1
ATOM 751 C CA . GLU A 1 118 ? 20.642 3.704 38.066 1.00 21.63 119 GLU A CA 1
ATOM 752 C C . GLU A 1 118 ? 20.509 4.368 36.706 1.00 20.81 119 GLU A C 1
ATOM 753 O O . GLU A 1 118 ? 21.425 4.252 35.882 1.00 20.23 119 GLU A O 1
ATOM 759 N N . VAL A 1 119 ? 19.379 5.041 36.465 1.00 19.27 120 VAL A N 1
ATOM 760 C CA . VAL A 1 119 ? 19.122 5.711 35.172 1.00 18.67 120 VAL A CA 1
ATOM 761 C C . VAL A 1 119 ? 18.349 7.009 35.368 1.00 18.20 120 VAL A C 1
ATOM 762 O O . VAL A 1 119 ? 17.718 7.200 36.417 1.00 17.91 120 VAL A O 1
ATOM 766 N N . ASP A 1 120 ? 18.389 7.896 34.368 1.00 17.76 121 ASP A N 1
ATOM 767 C CA . ASP A 1 120 ? 17.493 9.056 34.337 1.00 17.80 121 ASP A CA 1
ATOM 768 C C . ASP A 1 120 ? 16.046 8.597 34.133 1.00 17.71 121 ASP A C 1
ATOM 769 O O . ASP A 1 120 ? 15.786 7.398 33.954 1.00 16.46 121 ASP A O 1
ATOM 774 N N . LEU A 1 121 ? 15.119 9.545 34.216 1.00 17.26 122 LEU A N 1
ATOM 775 C CA . LEU A 1 121 ? 13.699 9.228 34.219 1.00 16.71 122 LEU A CA 1
ATOM 776 C C . LEU A 1 121 ? 13.243 8.595 32.902 1.00 16.47 122 LEU A C 1
ATOM 777 O O . LEU A 1 121 ? 12.435 7.699 32.935 1.00 16.72 122 LEU A O 1
ATOM 782 N N . ALA A 1 122 ? 13.755 9.052 31.764 1.00 15.90 123 ALA A N 1
ATOM 783 C CA . ALA A 1 122 ? 13.427 8.418 30.483 1.00 16.59 123 ALA A CA 1
ATOM 784 C C . ALA A 1 122 ? 13.883 6.941 30.430 1.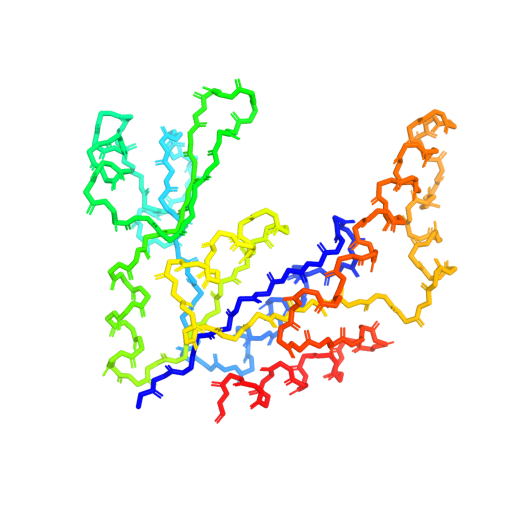00 16.83 123 ALA A C 1
ATOM 785 O O . ALA A 1 122 ? 13.160 6.093 29.955 1.00 17.27 123 ALA A O 1
ATOM 787 N N . GLY A 1 123 ? 15.072 6.643 30.959 1.00 17.29 124 GLY A N 1
ATOM 788 C CA . GLY A 1 123 ? 15.581 5.288 31.065 1.00 16.78 124 GLY A CA 1
ATOM 789 C C . GLY A 1 123 ? 14.714 4.424 31.968 1.00 17.99 124 GLY A C 1
ATOM 790 O O . GLY A 1 123 ? 14.444 3.265 31.648 1.00 17.19 124 GLY A O 1
ATOM 791 N N . ALA A 1 124 ? 14.272 4.968 33.099 1.00 18.55 125 ALA A N 1
ATOM 792 C CA . ALA A 1 124 ? 13.410 4.199 34.005 1.00 20.50 125 ALA A CA 1
ATOM 793 C C . ALA A 1 124 ? 12.054 3.879 33.345 1.00 21.34 125 ALA A C 1
ATOM 794 O O . ALA A 1 124 ? 11.603 2.743 33.427 1.00 21.42 125 ALA A O 1
ATOM 796 N N . ARG A 1 125 ? 11.427 4.879 32.723 1.00 22.14 126 ARG A N 1
ATOM 797 C CA . ARG A 1 125 ? 10.207 4.660 31.921 1.00 24.17 126 ARG A CA 1
ATOM 798 C C . ARG A 1 125 ? 10.406 3.556 30.872 1.00 23.82 126 ARG A C 1
ATOM 799 O O . ARG A 1 125 ? 9.553 2.667 30.736 1.00 24.88 126 ARG A O 1
ATOM 807 N N . ALA A 1 126 ? 11.525 3.593 30.153 1.00 22.60 127 ALA A N 1
ATOM 808 C CA . ALA A 1 126 ? 11.809 2.544 29.154 1.00 22.23 127 ALA A CA 1
ATOM 809 C C . ALA A 1 126 ? 11.937 1.135 29.767 1.00 22.46 127 ALA A C 1
ATOM 810 O O . ALA A 1 126 ? 11.387 0.165 29.212 1.00 21.32 127 ALA A O 1
ATOM 812 N N . ILE A 1 127 ? 12.651 1.025 30.897 1.00 22.39 128 ILE A N 1
ATOM 813 C CA . ILE A 1 127 ? 12.852 -0.263 31.584 1.00 23.54 128 ILE A CA 1
ATOM 814 C C . ILE A 1 127 ? 11.533 -0.860 32.125 1.00 25.40 128 ILE A C 1
ATOM 815 O O . ILE A 1 127 ? 11.348 -2.085 32.105 1.00 25.58 128 ILE A O 1
ATOM 820 N N . LYS A 1 128 ? 10.589 -0.019 32.540 1.00 25.92 129 LYS A N 1
ATOM 821 C CA . LYS A 1 128 ? 9.305 -0.582 32.956 1.00 27.35 129 LYS A CA 1
ATOM 822 C C . LYS A 1 128 ? 8.561 -1.275 31.805 1.00 26.72 129 LYS A C 1
ATOM 823 O O . LYS A 1 128 ? 7.865 -2.259 32.031 1.00 27.43 129 LYS A O 1
ATOM 829 N N . LYS A 1 129 ? 8.748 -0.807 30.575 1.00 26.32 130 LYS A N 1
ATOM 830 C CA . LYS A 1 129 ? 8.149 -1.475 29.408 1.00 25.46 130 LYS A CA 1
ATOM 831 C C . LYS A 1 129 ? 8.854 -2.783 29.057 1.00 24.63 130 LYS A C 1
ATOM 832 O O . LYS A 1 129 ? 8.214 -3.796 28.822 1.00 24.40 130 LYS A O 1
ATOM 838 N N . THR A 1 130 ? 10.180 -2.758 29.032 1.00 23.75 131 THR A N 1
ATOM 839 C CA . THR A 1 130 ? 10.971 -3.909 28.620 1.00 23.50 131 THR A CA 1
ATOM 840 C C . THR A 1 130 ? 11.161 -4.945 29.743 1.00 23.23 131 THR A C 1
ATOM 841 O O . THR A 1 130 ? 11.417 -6.115 29.456 1.00 23.02 131 THR A O 1
ATOM 845 N N . MET A 1 131 ? 11.052 -4.524 31.006 1.00 22.36 132 MET A N 1
ATOM 846 C CA . MET A 1 131 ? 11.130 -5.459 32.128 1.00 23.07 132 MET A CA 1
ATOM 847 C C . MET A 1 131 ? 10.168 -5.043 33.236 1.00 23.54 132 MET A C 1
ATOM 848 O O . MET A 1 131 ? 10.587 -4.418 34.224 1.00 23.73 132 MET A O 1
ATOM 853 N N . PRO A 1 132 ? 8.873 -5.366 33.082 1.00 24.22 133 PRO A N 1
ATOM 854 C CA . PRO A 1 132 ? 7.899 -4.895 34.086 1.00 24.71 133 PRO A CA 1
ATOM 855 C C . PRO A 1 132 ? 8.086 -5.420 35.509 1.00 24.81 133 PRO A C 1
ATOM 856 O O . PRO A 1 132 ? 7.627 -4.769 36.434 1.00 26.26 133 PRO A O 1
ATOM 860 N N . GLU A 1 133 ? 8.768 -6.548 35.691 1.00 24.79 134 GLU A N 1
ATOM 861 C CA . GLU A 1 133 ? 9.035 -7.080 37.034 1.00 25.65 134 GLU A CA 1
ATOM 862 C C . GLU A 1 133 ? 10.150 -6.328 37.794 1.00 24.91 134 GLU A C 1
ATOM 863 O O . GLU A 1 133 ? 10.376 -6.567 38.982 1.00 25.08 134 GLU A O 1
ATOM 869 N N . ALA A 1 134 ? 10.857 -5.433 37.111 1.00 23.92 135 ALA A N 1
ATOM 870 C CA . ALA A 1 134 ? 11.787 -4.530 37.796 1.00 23.49 135 ALA A CA 1
ATOM 871 C C . ALA A 1 134 ? 10.982 -3.569 38.683 1.00 22.77 135 ALA A C 1
ATOM 872 O O . ALA A 1 134 ? 9.927 -3.089 38.284 1.00 22.55 135 ALA A O 1
ATOM 874 N N . VAL A 1 135 ? 11.492 -3.270 39.870 1.00 22.71 136 VAL A N 1
ATOM 875 C CA . VAL A 1 135 ? 10.862 -2.279 40.755 1.00 23.12 136 VAL A CA 1
ATOM 876 C C . VAL A 1 135 ? 11.480 -0.900 40.549 1.00 22.17 136 VAL A C 1
ATOM 877 O O . VAL A 1 135 ? 12.685 -0.719 40.767 1.00 22.32 136 VAL A O 1
ATOM 881 N N . THR A 1 136 ? 10.660 0.057 40.111 1.00 21.34 137 THR A N 1
ATOM 882 C CA . THR A 1 136 ? 11.151 1.404 39.824 1.00 20.98 137 THR A CA 1
ATOM 883 C C . THR A 1 136 ? 10.967 2.269 41.078 1.00 20.69 137 THR A C 1
ATOM 884 O O . THR A 1 136 ? 9.896 2.293 41.705 1.00 19.89 137 THR A O 1
ATOM 888 N N . VAL A 1 137 ? 12.016 3.003 41.416 1.00 20.11 138 VAL A N 1
ATOM 889 C CA . VAL A 1 137 ? 12.019 3.822 42.618 1.00 19.57 138 VAL A CA 1
ATOM 890 C C . VAL A 1 137 ? 12.447 5.226 42.243 1.00 18.83 138 VAL A C 1
ATOM 891 O O . VAL A 1 137 ? 13.443 5.414 41.555 1.00 19.20 138 VAL A O 1
ATOM 895 N N . PHE A 1 138 ? 11.679 6.199 42.691 1.00 19.10 139 PHE A N 1
ATOM 896 C CA . PHE A 1 138 ? 11.968 7.612 42.492 1.00 18.79 139 PHE A CA 1
ATOM 897 C C . PHE A 1 138 ? 12.482 8.136 43.823 1.00 18.49 139 PHE A C 1
ATOM 898 O O . PHE A 1 138 ? 11.781 8.095 44.856 1.00 18.40 139 PHE A O 1
ATOM 906 N N . LEU A 1 139 ? 13.699 8.646 43.792 1.00 18.53 140 LEU A N 1
ATOM 907 C CA . LEU A 1 139 ? 14.305 9.253 44.966 1.00 18.67 140 LEU A CA 1
ATOM 908 C C . LEU A 1 139 ? 13.885 10.720 45.021 1.00 19.20 140 LEU A C 1
ATOM 909 O O . LEU A 1 139 ? 14.363 11.522 44.234 1.00 19.22 140 LEU A O 1
ATOM 914 N N . ALA A 1 140 ? 12.986 11.058 45.946 1.00 18.38 141 ALA A N 1
ATOM 915 C CA . ALA A 1 140 ? 12.392 12.402 45.992 1.00 18.01 141 ALA A CA 1
ATOM 916 C C . ALA A 1 140 ? 13.134 13.232 47.048 1.00 17.85 141 ALA A C 1
ATOM 917 O O . ALA A 1 140 ? 13.688 12.665 48.010 1.00 18.20 141 ALA A O 1
ATOM 919 N N . PRO A 1 141 ? 13.152 14.558 46.888 1.00 18.37 142 PRO A N 1
ATOM 920 C CA . PRO A 1 141 ? 13.738 15.419 47.914 1.00 18.87 142 PRO A CA 1
ATOM 921 C C . PRO A 1 141 ? 12.771 15.507 49.114 1.00 19.53 142 PRO A C 1
ATOM 922 O O . PRO A 1 141 ? 11.583 15.258 48.934 1.00 18.22 142 PRO A O 1
ATOM 926 N N . PRO A 1 142 ? 13.265 15.890 50.323 1.00 20.91 143 PRO A N 1
ATOM 927 C CA . PRO A 1 142 ? 12.314 15.973 51.441 1.00 21.36 143 PRO A CA 1
ATOM 928 C C . PRO A 1 142 ? 11.348 17.159 51.306 1.00 22.34 143 PRO A C 1
ATOM 929 O O . PRO A 1 142 ? 10.301 17.180 51.969 1.00 22.25 143 PRO A O 1
ATOM 933 N N . SER A 1 143 ? 11.687 18.121 50.448 1.00 21.17 144 SER A N 1
ATOM 934 C CA . SER A 1 143 ? 10.816 19.250 50.192 1.00 21.75 144 SER A CA 1
ATOM 935 C C . SER A 1 143 ? 11.266 19.960 48.950 1.00 20.98 144 SER A C 1
ATOM 936 O O . SER A 1 143 ? 12.417 19.796 48.510 1.00 20.45 144 SER A O 1
ATOM 939 N N . TRP A 1 144 ? 10.375 20.776 48.393 1.00 20.95 145 TRP A N 1
ATOM 940 C CA . TRP A 1 144 ? 10.781 21.676 47.326 1.00 20.85 145 TRP A CA 1
ATOM 941 C C . TRP A 1 144 ? 11.969 22.596 47.706 1.00 21.09 145 TRP A C 1
ATOM 942 O O . TRP A 1 144 ? 12.923 22.743 46.924 1.00 20.11 145 TRP A O 1
ATOM 953 N N . GLN A 1 145 ? 11.877 23.245 48.870 1.00 21.49 146 GLN A N 1
ATOM 954 C CA . GLN A 1 145 ? 12.901 24.198 49.302 1.00 22.70 146 GLN A CA 1
ATOM 955 C C . GLN A 1 145 ? 14.280 23.546 49.476 1.00 22.62 146 GLN A C 1
ATOM 956 O O . GLN A 1 145 ? 15.287 24.137 49.131 1.00 23.57 146 GLN A O 1
ATOM 962 N N . ASP A 1 146 ? 14.305 22.303 49.916 1.00 22.67 147 ASP A N 1
ATOM 963 C CA . ASP A 1 146 ? 15.550 21.530 49.996 1.00 23.51 147 ASP A CA 1
ATOM 964 C C . ASP A 1 146 ? 16.171 21.362 48.580 1.00 22.94 147 ASP A C 1
ATOM 965 O O . ASP A 1 146 ? 17.344 21.641 48.383 1.00 22.74 147 ASP A O 1
ATOM 970 N N . LEU A 1 147 ? 15.380 20.951 47.596 1.00 22.20 148 LEU A N 1
ATOM 971 C CA . LEU A 1 147 ? 15.902 20.793 46.256 1.00 21.96 148 LEU A CA 1
ATOM 972 C C . LEU A 1 147 ? 16.274 22.157 45.643 1.00 22.18 148 LEU A C 1
ATOM 973 O O . LEU A 1 147 ? 17.330 22.291 45.040 1.00 21.84 148 LEU A O 1
ATOM 978 N N . GLN A 1 148 ? 15.392 23.152 45.784 1.00 21.45 149 GLN A N 1
ATOM 979 C CA . GLN A 1 148 ? 15.690 24.488 45.274 1.00 22.01 149 GLN A CA 1
ATOM 980 C C . GLN A 1 148 ? 17.005 25.040 45.829 1.00 22.38 149 GLN A C 1
ATOM 981 O O . GLN A 1 148 ? 17.771 25.664 45.081 1.00 22.08 149 GLN A O 1
ATOM 987 N N . ALA A 1 149 ? 17.231 24.857 47.137 1.00 22.39 150 ALA A N 1
ATOM 988 C CA . ALA A 1 149 ? 18.473 25.320 47.758 1.00 23.40 150 ALA A CA 1
ATOM 989 C C . ALA A 1 149 ? 19.707 24.684 47.092 1.00 23.66 150 ALA A C 1
ATOM 990 O O . ALA A 1 149 ? 20.681 25.368 46.825 1.00 23.39 150 ALA A O 1
ATOM 992 N N . ARG A 1 150 ? 19.656 23.386 46.807 1.00 24.96 151 ARG A N 1
ATOM 993 C CA . ARG A 1 150 ? 20.775 22.728 46.130 1.00 25.92 151 ARG A CA 1
ATOM 994 C C . ARG A 1 150 ? 20.995 23.193 44.683 1.00 25.96 151 ARG A C 1
ATOM 995 O O . ARG A 1 150 ? 22.138 23.266 44.235 1.00 25.54 151 ARG A O 1
ATOM 1003 N N . LEU A 1 151 ? 19.900 23.484 43.970 1.00 25.44 152 LEU A N 1
ATOM 1004 C CA . LEU A 1 151 ? 19.965 23.967 42.573 1.00 26.08 152 LEU A CA 1
ATOM 1005 C C . LEU A 1 151 ? 20.505 25.397 42.460 1.00 25.46 152 LEU A C 1
ATOM 1006 O O . LEU A 1 151 ? 21.207 25.734 41.516 1.00 26.08 152 LEU A O 1
ATOM 1011 N N . ILE A 1 152 ? 20.138 26.250 43.404 1.00 24.83 153 ILE A N 1
ATOM 1012 C CA . ILE A 1 152 ? 20.761 27.569 43.521 1.00 24.05 153 ILE A CA 1
ATOM 1013 C C . ILE A 1 152 ? 22.236 27.404 43.866 1.00 23.92 153 ILE A C 1
ATOM 1014 O O . ILE A 1 152 ? 23.103 28.041 43.247 1.00 24.55 153 ILE A O 1
ATOM 1019 N N . GLY A 1 153 ? 22.513 26.552 44.855 1.00 23.09 154 GLY A N 1
ATOM 1020 C CA . GLY A 1 153 ? 23.880 26.230 45.260 1.00 22.44 154 GLY A CA 1
ATOM 1021 C C . GLY A 1 153 ? 24.631 27.448 45.772 1.00 21.10 154 GLY A C 1
ATOM 1022 O O . GLY A 1 153 ? 24.078 28.252 46.534 1.00 20.63 154 GLY A O 1
ATOM 1023 N N . ARG A 1 154 ? 25.894 27.567 45.360 1.00 19.92 155 ARG A N 1
ATOM 1024 C CA . ARG A 1 154 ? 26.713 28.730 45.658 1.00 19.06 155 ARG A CA 1
ATOM 1025 C C . ARG A 1 154 ? 26.407 29.937 44.734 1.00 18.42 155 ARG A C 1
ATOM 1026 O O . ARG A 1 154 ? 27.058 30.971 44.825 1.00 17.39 155 ARG A O 1
ATOM 1034 N N . GLY A 1 155 ? 25.398 29.807 43.873 1.00 19.23 156 GLY A N 1
ATOM 1035 C CA . GLY A 1 155 ? 24.954 30.900 42.996 1.00 20.60 156 GLY A CA 1
ATOM 1036 C C . GLY A 1 155 ? 25.967 31.315 41.926 1.00 21.93 156 GLY A C 1
ATOM 1037 O O . GLY A 1 155 ? 26.081 32.498 41.573 1.00 22.13 156 GLY A O 1
ATOM 1038 N N . THR A 1 156 ? 26.680 30.324 41.401 1.00 22.50 157 THR A N 1
ATOM 1039 C CA . THR A 1 156 ? 27.721 30.495 40.390 1.00 23.73 157 THR A CA 1
ATOM 1040 C C . THR A 1 156 ? 27.153 30.524 38.968 1.00 24.11 157 THR A C 1
ATOM 1041 O O . THR A 1 156 ? 27.829 30.939 38.035 1.00 23.49 157 THR A O 1
ATOM 1045 N N . GLU A 1 157 ? 25.909 30.064 38.824 1.00 25.31 158 GLU A N 1
ATOM 1046 C CA . GLU A 1 157 ? 25.204 30.001 37.545 1.00 26.25 158 GLU A CA 1
ATOM 1047 C C . GLU A 1 157 ? 24.342 31.252 37.306 1.00 25.74 158 GLU A C 1
ATOM 1048 O O . GLU A 1 157 ? 24.010 31.955 38.241 1.00 26.07 158 GLU A O 1
ATOM 1054 N N . THR A 1 158 ? 24.013 31.547 36.048 1.00 25.48 159 THR A N 1
ATOM 1055 C CA . THR A 1 158 ? 23.173 32.708 35.723 1.00 24.64 159 THR A CA 1
ATOM 1056 C C . THR A 1 158 ? 21.716 32.453 36.161 1.00 24.33 159 THR A C 1
ATOM 1057 O O . THR A 1 158 ? 21.307 31.308 36.359 1.00 24.02 159 THR A O 1
ATOM 1061 N N . ALA A 1 159 ? 20.951 33.533 36.308 1.00 23.90 160 ALA A N 1
ATOM 1062 C CA . ALA A 1 159 ? 19.525 33.468 36.612 1.00 22.89 160 ALA A CA 1
ATOM 1063 C C . ALA A 1 159 ? 18.761 32.634 35.573 1.00 22.50 160 ALA A C 1
ATOM 1064 O O . ALA A 1 159 ? 17.901 31.854 35.951 1.00 22.41 160 ALA A O 1
ATOM 1066 N N . ASP A 1 160 ? 19.084 32.786 34.282 1.00 21.98 161 ASP A N 1
ATOM 1067 C CA . ASP A 1 160 ? 18.435 31.986 33.224 1.00 22.62 161 ASP A CA 1
ATOM 1068 C C . ASP A 1 160 ? 18.700 30.488 33.402 1.00 21.65 161 ASP A C 1
ATOM 1069 O O . ASP A 1 160 ? 17.786 29.671 33.256 1.00 21.84 161 ASP A O 1
ATOM 1074 N N . VAL A 1 161 ? 19.948 30.139 33.711 1.00 20.85 162 VAL A N 1
ATOM 1075 C CA . VAL A 1 161 ? 20.324 28.740 33.966 1.00 20.98 162 VAL A CA 1
ATOM 1076 C C . VAL A 1 161 ? 19.604 28.167 35.201 1.00 20.51 162 VAL A C 1
ATOM 1077 O O . VAL A 1 161 ? 19.043 27.074 35.163 1.00 20.34 162 VAL A O 1
ATOM 1081 N N . ILE A 1 162 ? 19.603 28.916 36.290 1.00 20.44 163 ILE A N 1
ATOM 1082 C CA . ILE A 1 162 ? 18.907 28.483 37.493 1.00 20.46 163 ILE A CA 1
ATOM 1083 C C . ILE A 1 162 ? 17.396 28.378 37.235 1.00 20.41 163 ILE A C 1
ATOM 1084 O O . ILE A 1 162 ? 16.766 27.414 37.661 1.00 20.81 163 ILE A O 1
ATOM 1089 N N . GLN A 1 163 ? 16.802 29.362 36.558 1.00 19.70 164 GLN A N 1
ATOM 1090 C CA . GLN A 1 163 ? 15.369 29.288 36.282 1.00 20.25 164 GLN A CA 1
ATOM 1091 C C . GLN A 1 163 ? 15.024 28.001 35.517 1.00 20.84 164 GLN A C 1
ATOM 1092 O O . GLN A 1 163 ? 14.045 27.322 35.831 1.00 20.96 164 GLN A O 1
ATOM 1098 N N . ARG A 1 164 ? 15.811 27.694 34.491 1.00 20.49 165 ARG A N 1
ATOM 1099 C CA . ARG A 1 164 ? 15.637 26.457 33.728 1.00 21.16 165 ARG A CA 1
ATOM 1100 C C . ARG A 1 164 ? 15.753 25.207 34.612 1.00 20.85 165 ARG A C 1
ATOM 1101 O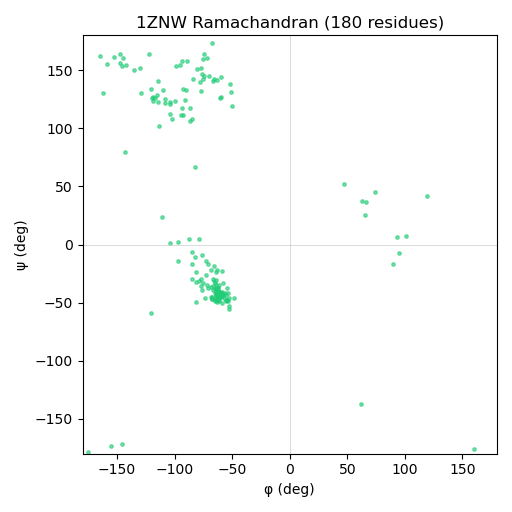 O . A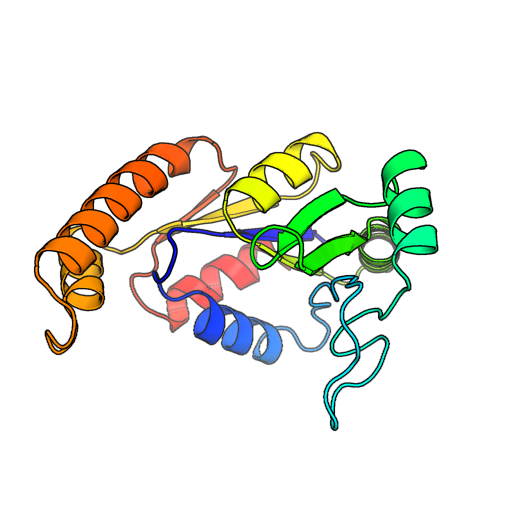RG A 1 164 ? 14.973 24.265 34.461 1.00 20.13 165 ARG A O 1
ATOM 1109 N N . ARG A 1 165 ? 16.712 25.211 35.538 1.00 20.20 166 ARG A N 1
ATOM 1110 C CA . ARG A 1 165 ? 16.860 24.097 36.496 1.00 21.38 166 ARG A CA 1
ATOM 1111 C C . ARG A 1 165 ? 15.654 23.924 37.405 1.00 20.97 166 ARG A C 1
ATOM 1112 O O . ARG A 1 165 ? 15.244 22.800 37.661 1.00 20.88 166 ARG A O 1
ATOM 1120 N N . LEU A 1 166 ? 15.066 25.030 37.872 1.00 20.54 167 LEU A N 1
ATOM 1121 C CA . LEU A 1 166 ? 13.874 24.960 38.711 1.00 20.49 167 LEU A CA 1
ATOM 1122 C C . LEU A 1 166 ? 12.677 24.466 37.907 1.00 21.07 167 LEU A C 1
ATOM 1123 O O . LEU A 1 166 ? 11.937 23.593 38.355 1.00 20.89 167 LEU A O 1
ATOM 1128 N N . ASP A 1 167 ? 12.497 25.013 36.711 1.00 20.44 168 ASP A N 1
ATOM 1129 C CA . ASP A 1 167 ? 11.454 24.526 35.823 1.00 20.89 168 ASP A CA 1
ATOM 1130 C C . ASP A 1 167 ? 11.581 23.015 35.579 1.00 20.50 168 ASP A C 1
ATOM 1131 O O . ASP A 1 167 ? 10.596 22.287 35.663 1.00 20.77 168 ASP A O 1
ATOM 1136 N N . THR A 1 168 ? 12.789 22.559 35.268 1.00 19.79 169 THR A N 1
ATOM 1137 C CA . THR A 1 168 ? 13.048 21.142 35.002 1.00 19.73 169 THR A CA 1
ATOM 1138 C C . THR A 1 168 ? 12.684 20.289 36.205 1.00 19.80 169 THR A C 1
ATOM 1139 O O . THR A 1 168 ? 12.060 19.234 36.059 1.00 18.61 169 THR A O 1
ATOM 1143 N N . ALA A 1 169 ? 13.087 20.747 37.395 1.00 20.32 170 ALA A N 1
ATOM 1144 C CA . ALA A 1 169 ? 12.836 20.021 38.624 1.00 20.75 170 ALA A CA 1
ATOM 1145 C C . ALA A 1 169 ? 11.341 19.843 38.888 1.00 21.93 170 ALA A C 1
ATOM 1146 O O . ALA A 1 169 ? 10.901 18.755 39.265 1.00 21.91 170 ALA A O 1
ATOM 1148 N N . ARG A 1 170 ? 10.553 20.908 38.706 1.00 22.58 171 ARG A N 1
ATOM 1149 C CA . ARG A 1 170 ? 9.112 20.815 38.909 1.00 22.94 171 ARG A CA 1
ATOM 1150 C C . ARG A 1 170 ? 8.466 19.790 37.953 1.00 22.95 171 ARG A C 1
ATOM 1151 O O . ARG A 1 170 ? 7.571 19.038 38.349 1.00 23.53 171 ARG A O 1
ATOM 1159 N N . ILE A 1 171 ? 8.907 19.776 36.697 1.00 21.91 172 ILE A N 1
ATOM 1160 C CA . ILE A 1 171 ? 8.418 18.795 35.707 1.00 21.03 172 ILE A CA 1
ATOM 1161 C C . ILE A 1 171 ? 8.778 17.363 36.135 1.00 21.45 172 ILE A C 1
ATOM 1162 O O . ILE A 1 171 ? 7.938 16.448 36.114 1.00 21.10 172 ILE A O 1
ATOM 1167 N N . GLU A 1 172 ? 10.032 17.161 36.527 1.00 21.29 173 GLU A N 1
ATOM 1168 C CA . GLU A 1 172 ? 10.479 15.844 36.919 1.00 21.61 173 GLU A CA 1
ATOM 1169 C C . GLU A 1 172 ? 9.740 15.360 38.169 1.00 23.12 173 GLU A C 1
ATOM 1170 O O . GLU A 1 172 ? 9.410 14.170 38.274 1.00 22.08 173 GLU A O 1
ATOM 1176 N N . LEU A 1 173 ? 9.475 16.276 39.111 1.00 23.26 174 LEU A N 1
ATOM 1177 C CA . LEU A 1 173 ? 8.755 15.916 40.358 1.00 24.86 174 LEU A CA 1
ATOM 1178 C C . LEU A 1 173 ? 7.311 15.484 40.077 1.00 25.99 174 LEU A C 1
ATOM 1179 O O . LEU A 1 173 ? 6.756 14.638 40.771 1.00 26.21 174 LEU A O 1
ATOM 1184 N N . ALA A 1 174 ? 6.721 16.052 39.030 1.00 26.57 175 ALA A N 1
ATOM 1185 C CA . ALA A 1 174 ? 5.391 15.650 38.558 1.00 28.01 175 ALA A CA 1
ATOM 1186 C C . ALA A 1 174 ? 5.318 14.168 38.166 1.00 28.76 175 ALA A C 1
ATOM 1187 O O . ALA A 1 174 ? 4.242 13.591 38.216 1.00 30.53 175 ALA A O 1
ATOM 1189 N N . ALA A 1 175 ? 6.463 13.555 37.836 1.00 28.35 176 ALA A N 1
ATOM 1190 C CA . ALA A 1 175 ? 6.547 12.164 37.352 1.00 28.17 176 ALA A CA 1
ATOM 1191 C C . ALA A 1 175 ? 6.595 11.105 38.430 1.00 27.19 176 ALA A C 1
ATOM 1192 O O . ALA A 1 175 ? 6.584 9.932 38.101 1.00 27.77 176 ALA A O 1
ATOM 1194 N N . GLN A 1 176 ? 6.694 11.486 39.699 1.00 25.92 177 GLN A N 1
ATOM 1195 C CA . GLN A 1 176 ? 6.960 10.484 40.709 1.00 25.28 177 GLN A CA 1
ATOM 1196 C C . GLN A 1 176 ? 5.847 9.457 40.848 1.00 24.66 177 GLN A C 1
ATOM 1197 O O . GLN A 1 176 ? 6.098 8.328 41.259 1.00 24.34 177 GLN A O 1
ATOM 1203 N N . GLY A 1 177 ? 4.633 9.833 40.452 1.00 23.54 178 GLY A N 1
ATOM 1204 C CA . GLY A 1 177 ? 3.519 8.883 40.415 1.00 23.57 178 GLY A CA 1
ATOM 1205 C C . GLY A 1 177 ? 3.638 7.744 39.415 1.00 23.20 178 GLY A C 1
ATOM 1206 O O . GLY A 1 177 ? 2.931 6.737 39.544 1.00 22.88 178 GLY A O 1
ATOM 1207 N N . ASP A 1 178 ? 4.506 7.887 38.410 1.00 22.93 179 ASP A N 1
ATOM 1208 C CA . ASP A 1 178 ? 4.690 6.820 37.393 1.00 23.83 179 ASP A CA 1
ATOM 1209 C C . ASP A 1 178 ? 5.450 5.600 37.938 1.00 23.08 179 ASP A C 1
ATOM 1210 O O . ASP A 1 178 ? 5.438 4.516 37.332 1.00 22.90 179 ASP A O 1
ATOM 1215 N N . PHE A 1 179 ? 6.081 5.774 39.098 1.00 22.86 180 PHE A N 1
ATOM 1216 C CA . PHE A 1 179 ? 7.023 4.798 39.651 1.00 23.37 180 PHE A CA 1
ATOM 1217 C C . PHE A 1 179 ? 6.350 3.860 40.639 1.00 23.14 180 PHE A C 1
ATOM 1218 O O . PHE A 1 179 ? 5.354 4.234 41.266 1.00 22.37 180 PHE A O 1
ATOM 1226 N N . ASP A 1 180 ? 6.916 2.659 40.800 1.00 22.81 181 ASP A N 1
ATOM 1227 C CA . ASP A 1 180 ? 6.379 1.704 41.782 1.00 22.86 181 ASP A CA 1
ATOM 1228 C C . ASP A 1 180 ? 6.526 2.206 43.218 1.00 22.94 181 ASP A C 1
ATOM 1229 O O . ASP A 1 180 ? 5.601 2.069 44.025 1.00 22.49 181 ASP A O 1
ATOM 1234 N N . LYS A 1 181 ? 7.676 2.802 43.528 1.00 22.40 182 LYS A N 1
ATOM 1235 C CA . LYS A 1 181 ? 7.965 3.237 44.893 1.00 22.83 182 LYS A CA 1
ATOM 1236 C C . LYS A 1 181 ? 8.568 4.656 44.906 1.00 22.21 182 LYS A C 1
ATOM 1237 O O . LYS A 1 181 ? 9.237 5.070 43.951 1.00 21.47 182 LYS A O 1
ATOM 1243 N N . VAL A 1 182 ? 8.315 5.395 45.986 1.00 21.67 183 VAL A N 1
ATOM 1244 C CA . VAL A 1 182 ? 8.963 6.687 46.204 1.00 21.32 183 VAL A CA 1
ATOM 1245 C C . VAL A 1 182 ? 9.757 6.577 47.496 1.00 21.45 183 VAL A C 1
ATOM 1246 O O . VAL A 1 182 ? 9.205 6.215 48.544 1.00 20.76 183 VAL A O 1
ATOM 1250 N N . VAL A 1 183 ? 11.057 6.856 47.413 1.00 20.23 184 VAL A N 1
ATOM 1251 C CA . VAL A 1 183 ? 11.886 6.958 48.612 1.00 19.11 184 VAL A CA 1
ATOM 1252 C C . VAL A 1 183 ? 12.213 8.457 48.799 1.00 18.92 184 VAL A C 1
ATOM 1253 O O . VAL A 1 183 ? 12.708 9.124 47.900 1.00 18.34 184 VAL A O 1
ATOM 1257 N N . VAL A 1 184 ? 11.911 8.982 49.975 1.00 19.07 185 VAL A N 1
ATOM 1258 C CA . VAL A 1 184 ? 12.162 10.385 50.240 1.00 19.51 185 VAL A CA 1
ATOM 1259 C C . VAL A 1 184 ? 13.558 10.477 50.833 1.00 19.46 185 VAL A C 1
ATOM 1260 O O . VAL A 1 184 ? 13.862 9.819 51.836 1.00 18.56 185 VAL A O 1
ATOM 1264 N N . ASN A 1 185 ? 14.415 11.280 50.205 1.00 19.25 186 ASN A N 1
ATOM 1265 C CA . ASN A 1 185 ? 15.791 11.388 50.648 1.00 19.84 186 ASN A CA 1
ATOM 1266 C C . ASN A 1 185 ? 15.900 12.368 51.832 1.00 19.95 186 ASN A C 1
ATOM 1267 O O . ASN A 1 185 ? 16.478 13.461 51.714 1.00 19.40 186 ASN A O 1
ATOM 1272 N N . ARG A 1 186 ? 15.322 11.987 52.971 1.00 20.33 187 ARG A N 1
ATOM 1273 C CA . ARG A 1 186 ? 15.310 12.879 54.147 1.00 21.22 187 ARG A CA 1
ATOM 1274 C C . ARG A 1 186 ? 16.670 12.881 54.828 1.00 20.87 187 ARG A C 1
ATOM 1275 O O . ARG A 1 186 ? 17.134 13.884 55.404 1.00 19.96 187 ARG A O 1
ATOM 1283 N N . ARG A 1 187 ? 17.331 11.741 54.698 1.00 20.31 188 ARG A N 1
ATOM 1284 C CA . ARG A 1 187 ? 18.500 11.472 55.454 1.00 20.50 188 ARG A CA 1
ATOM 1285 C C . ARG A 1 187 ? 19.179 10.337 54.727 1.00 20.12 188 ARG A C 1
ATOM 1286 O O . ARG A 1 187 ? 18.524 9.355 54.366 1.00 21.32 188 ARG A O 1
ATOM 1294 N N . LEU A 1 188 ? 20.474 10.471 54.458 1.00 19.27 189 LEU A N 1
ATOM 1295 C CA . LEU A 1 188 ? 21.174 9.425 53.697 1.00 18.97 189 LEU A CA 1
ATOM 1296 C C . LEU A 1 188 ? 20.994 8.036 54.319 1.00 17.91 189 LEU A C 1
ATOM 1297 O O . LEU A 1 188 ? 20.714 7.088 53.607 1.00 17.45 189 LEU A O 1
ATOM 1302 N N . GLU A 1 189 ? 21.200 7.912 55.629 1.00 17.45 190 GLU A N 1
ATOM 1303 C CA . GLU A 1 189 ? 21.181 6.561 56.221 1.00 17.67 190 GLU A CA 1
ATOM 1304 C C . GLU A 1 189 ? 19.795 5.885 56.051 1.00 17.16 190 GLU A C 1
ATOM 1305 O O . GLU A 1 189 ? 19.711 4.701 55.765 1.00 15.65 190 GLU A O 1
ATOM 1311 N N . SER A 1 190 ? 18.712 6.654 56.156 1.00 17.44 191 SER A N 1
ATOM 1312 C CA . SER A 1 190 ? 17.400 6.025 56.058 1.00 18.88 191 SER A CA 1
ATOM 1313 C C . SER A 1 190 ? 16.904 5.856 54.616 1.00 18.42 191 SER A C 1
ATOM 1314 O O . SER A 1 190 ? 16.190 4.912 54.349 1.00 18.24 191 SER A O 1
ATOM 1317 N N . ALA A 1 191 ? 17.309 6.746 53.691 1.00 18.07 192 ALA A N 1
ATOM 1318 C CA . ALA A 1 191 ? 17.087 6.551 52.267 1.00 18.14 192 ALA A CA 1
ATOM 1319 C C . ALA A 1 191 ? 17.757 5.239 51.828 1.00 18.33 192 ALA A C 1
ATOM 1320 O O . ALA A 1 191 ? 17.127 4.376 51.188 1.00 18.17 192 ALA A O 1
ATOM 1322 N N . CYS A 1 192 ? 19.031 5.096 52.196 1.00 18.43 193 CYS A N 1
ATOM 1323 C CA . CYS A 1 192 ? 19.827 3.902 51.875 1.00 19.33 193 CYS A CA 1
ATOM 1324 C C . CYS A 1 192 ? 19.162 2.649 52.514 1.00 17.97 193 CYS A C 1
ATOM 1325 O O . CYS A 1 192 ? 18.988 1.619 51.849 1.00 16.74 193 CYS A O 1
ATOM 1328 N N . ALA A 1 193 ? 18.772 2.765 53.789 1.00 16.96 194 ALA A N 1
ATOM 1329 C CA . ALA A 1 193 ? 18.082 1.656 54.500 1.00 17.83 194 ALA A CA 1
ATOM 1330 C C . ALA A 1 193 ? 16.804 1.149 53.768 1.00 17.70 194 ALA A C 1
ATOM 1331 O O . ALA A 1 193 ? 16.613 -0.059 53.596 1.00 17.18 194 ALA A O 1
ATOM 1333 N N . GLU A 1 194 ? 15.942 2.075 53.354 1.00 18.01 195 GLU A N 1
ATOM 1334 C CA . GLU A 1 194 ? 14.735 1.760 52.570 1.00 18.84 195 GLU A CA 1
ATOM 1335 C C . GLU A 1 194 ? 15.062 1.034 51.261 1.00 19.05 195 GLU A C 1
ATOM 1336 O O . GLU A 1 194 ? 14.367 0.084 50.869 1.00 18.77 195 GLU A O 1
ATOM 1342 N N . LEU A 1 195 ? 16.104 1.499 50.573 1.00 18.75 196 LEU A N 1
ATOM 1343 C CA . LEU A 1 195 ? 16.541 0.861 49.327 1.00 17.97 196 LEU A CA 1
ATOM 1344 C C . LEU A 1 195 ? 17.090 -0.529 49.568 1.00 17.39 196 LEU A C 1
ATOM 1345 O O . LEU A 1 195 ? 16.850 -1.439 48.767 1.00 17.05 196 LEU A O 1
ATOM 1350 N N . VAL A 1 196 ? 17.831 -0.703 50.668 1.00 17.25 197 VAL A N 1
ATOM 1351 C CA . VAL A 1 196 ? 18.316 -2.043 51.069 1.00 17.29 197 VAL A CA 1
ATOM 1352 C C . VAL A 1 196 ? 17.152 -2.992 51.284 1.00 18.04 197 VAL A C 1
ATOM 1353 O O . VAL A 1 196 ? 17.198 -4.169 50.848 1.00 17.86 197 VAL A O 1
ATOM 1357 N N . SER A 1 197 ? 16.114 -2.498 51.962 1.00 19.56 198 SER A N 1
ATOM 1358 C CA . SER A 1 197 ? 14.911 -3.318 52.232 1.00 21.96 198 SER A CA 1
ATOM 1359 C C . SER A 1 197 ? 14.262 -3.760 50.906 1.00 21.95 198 SER A C 1
ATOM 1360 O O . SER A 1 197 ? 13.828 -4.891 50.780 1.00 21.71 198 SER A O 1
ATOM 1363 N N . LEU A 1 198 ? 14.187 -2.846 49.942 1.00 22.72 199 LEU A N 1
ATOM 1364 C CA . LEU A 1 198 ? 13.683 -3.176 48.597 1.00 23.82 199 LEU A CA 1
ATOM 1365 C C . LEU A 1 198 ? 14.547 -4.227 47.873 1.00 23.98 199 LEU A C 1
ATOM 1366 O O . LEU A 1 198 ? 14.013 -5.130 47.235 1.00 25.38 199 LEU A O 1
ATOM 1371 N N . LEU A 1 199 ? 15.865 -4.105 47.977 1.00 23.40 200 LEU A N 1
ATOM 1372 C CA . LEU A 1 199 ? 16.791 -4.962 47.235 1.00 24.11 200 LEU A CA 1
ATOM 1373 C C . LEU A 1 199 ? 16.946 -6.376 47.783 1.00 25.30 200 LEU A C 1
ATOM 1374 O O . LEU A 1 199 ? 17.092 -7.333 47.009 1.00 25.76 200 LEU A O 1
ATOM 1379 N N . VAL A 1 200 ? 16.975 -6.504 49.107 1.00 24.69 201 VAL A N 1
ATOM 1380 C CA . VAL A 1 200 ? 17.100 -7.815 49.709 1.00 25.90 201 VAL A CA 1
ATOM 1381 C C . VAL A 1 200 ? 15.873 -8.161 50.538 1.00 26.65 201 VAL A C 1
ATOM 1382 O O . VAL A 1 200 ? 15.718 -9.324 50.908 1.00 27.83 201 VAL A O 1
#

Radius of gyration: 16.98 Å; Cα contacts (8 Å, |Δi|>4): 298; chains: 1; bounding box: 39×50×42 Å

Foldseek 3Di:
DFAAEEEEAFDPQDVPVLVVLLCVVAVQEAEFAKEKQDDDDPPDDQPHNHPHDHQV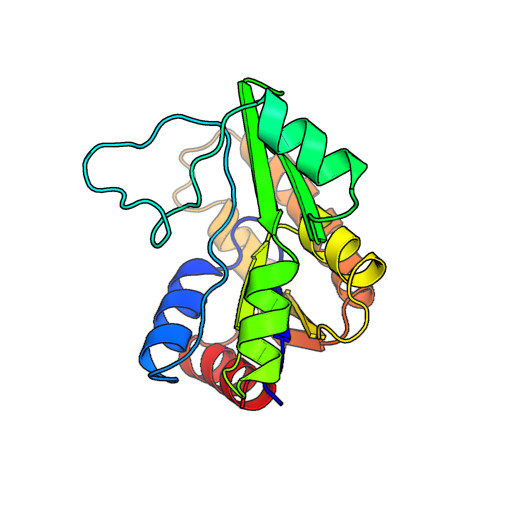VVVVCVVVVQFLDKDQDPNNPIMMGTGDVVCVVCVVVHHYYYYYDYPVNLVSNCVSPVSHAYEYAAELDLVRRLCVLCPPVPDDPVSSVVSSVSNVVRVVCRVVGNYYQYPHDSVVSSVVVNVNGD

Nearest PDB structures (foldseek):
  1z8f-assembly1_A  TM=1.004E+00  e=4.562E-38  Mycobacterium tuberculosis
  1znx-assembly1_A  TM=1.004E+00  e=6.753E-38  Mycobacterium tuberculosis
  2an9-assembly1_A  TM=8.100E-01  e=8.806E-21  Escherichia coli
  1z6g-assembly1_A  TM=7.840E-01  e=6.917E-18  Plasmodium falciparum 3D7
  2qor-assembly1_A  TM=7.073E-01  e=7.496E-19  Plasmodium vivax

B-factor: mean 24.75, std 6.18, range [15.3, 51.76]

GO terms:
  GO:0000287 magnesium ion binding (F, IDA)
  GO:0005524 ATP binding (F, IDA)
  GO:0004017 AMP kinase activity (F, IDA)
  GO:0004385 GMP kinase activity (F, IDA)
  GO:0019002 GMP binding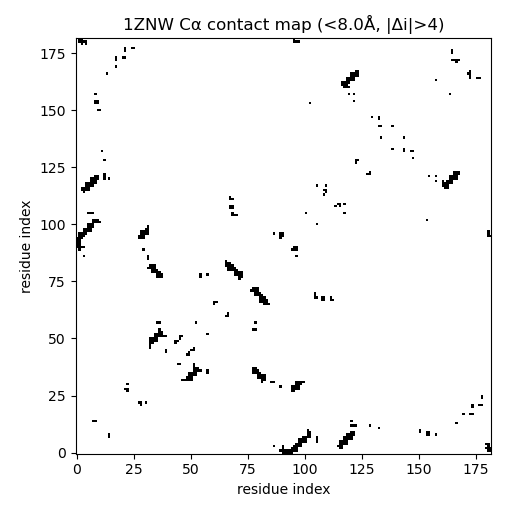 (F, IDA)
  GO:0019003 GDP binding (F, IDA)

Sequence (182 aa):
VGRVVVLSGPSAVGKSTVVRCLRERIPNLHFSVSATTRAPRPGEVDGVDYHFIDPTRFQQLIDQGELLEWAEIHGGLHRSGTLAQPVRAAAATGVPVLIEVDLAGARAIKKTMPEAVTVFLAPPSWQDLQARLIGRGTETADVIQRRLDTARIELAAQGDFDKVVVNRRLESACAELVSLLV

Solvent-accessible surface area: 10235 Å² total; per-residue (Å²): 162,10,136,7,0,0,0,0,5,1,77,74,5,30,36,83,72,0,11,161,17,0,123,142,113,8,134,87,17,54,50,14,23,33,0,0,19,42,79,76,150,140,76,39,84,96,33,102,61,66,51,37,41,84,88,99,108,0,71,84,13,36,111,114,58,53,13,5,19,94,43,87,51,150,89,37,139,22,54,21,2,1,27,8,124,46,2,102,57,16,9,83,109,39,31,9,0,0,3,60,18,97,13,67,4,1,113,35,0,66,181,62,4,83,111,0,24,4,0,0,0,5,13,53,54,65,136,54,0,52,62,101,18,75,47,236,45,123,74,89,82,122,60,28,92,181,102,22,70,52,4,126,127,27,30,89,10,56,73,100,19,65,93,63,2,37,28,170,146,74,84,55,0,0,47,80,0,32,89,41,3,117

Organism: Mycobacterium tuberculosis (strain ATCC 25618 / H37Rv) (NCBI:txid83332)

InterPro domains:
  IPR008144 Guanylate kinase-like domain [PS50052] (21-201)
  IPR008145 Guanylate kinase/L-type calcium channel beta subunit [PF00625] (22-200)
  IPR008145 Guanylate kinase/L-type calcium channel beta subunit [SM00072] (20-204)
  IPR017665 Guanylate kinase [MF_00328] (19-204)
  IPR017665 Guanylate kinase [TIGR03263] (21-200)
  IPR020590 Guanylate kinase, conserved site [PS00856] (55-72)
  IPR027417 P-loop containing nucleoside triphosphate hydrolase [G3DSA:3.40.50.300] (22-196)
  IPR027417 P-loop containing nucleoside triphosphate hydrolase [SSF52540] (21-201)